Protein AF-A0A7S2SLL9-F1 (afdb_monomer_lite)

Secondary structure (DSSP, 8-state):
-HHHHHHHHHHHHHHHHSSSTT-HHHHHHHHHIIIIIIHHHHT-GGGGHHHHHHHHHHTT-S--GGG-EE-STTS--TTHHHHEEEEEEEE-SSSEEEEEEE---B-HHHHHHHS---BPPPPTTT-EE-SSPBPTTEEEEEEEETT--EEEEEEEEEEEGGGTGGG-----S--SEEEEEPSSSPPEEEE--SS---S-EEE---SS-B-SSGGGSTTSEEETTSSS-EEEPPPGGGGSS-GGGGG-S------

pLDDT: mean 77.35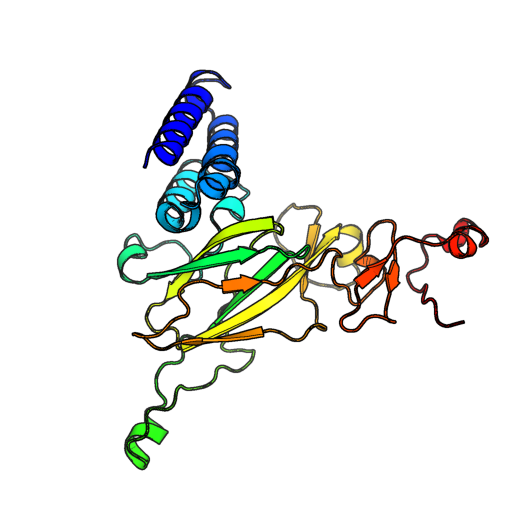, std 14.97, range [35.91, 94.12]

Sequence (255 aa):
PLKEYQCEQDYMLCILYRGPANDPPTACMCAAEFYGACLRDAGCAPERMMDCIDEHMLQDCQDMSVCGSNCIGNGNSYDIRNQARILPVNNFGANYIQFSVCDLGIDLDILSRFETVRMRRCDDATFKVCPFWIPPRTFTGLAIPKNSTYIKMERTVYLQKRLADEWNVSWTRTDDFVAAVLRNPPPEEYYGTEEMWPSTIDIEFAENHFCSSDEQCLGSYCDRSHVPPKCAPKSIKHFMRSAASFMDPSFSDDV

Foldseek 3Di:
DVQLVVLVVQLVCQQVPVDDHPDLVSQLVSLLCSLWPSCQVVVNNLVCLVVSLVSCVVSVPPDSLSSPWELPDPSPDPCLVVFWDKAKEFALEQFKKWKWFALQAWPPVCCVPPVDTDGDDDDPVRIRTIPYIHHHRTTHIYIDGLSTFKMKMWTKFKAFQVVVVVPPDDDPDDDRIDIDTDPFVPIDMFGAHSVDGPNHHYDDNDVFAFDDWQRRQVQFTFAVVDRRTTTDHDDPVNVVDDPVCVPPRDDYPPD

Organism: NCBI:txid1034831

Structure (mmCIF, N/CA/C/O backbone):
data_AF-A0A7S2SLL9-F1
#
_entry.id   AF-A0A7S2SLL9-F1
#
loop_
_atom_site.group_PDB
_atom_site.id
_atom_site.type_symbol
_atom_site.label_atom_id
_atom_site.label_alt_id
_atom_site.label_comp_id
_atom_site.label_asym_id
_atom_site.label_entity_id
_atom_site.label_seq_id
_atom_site.pdbx_PDB_ins_code
_atom_site.Cartn_x
_atom_site.Cartn_y
_atom_site.Cartn_z
_atom_site.occupancy
_atom_site.B_iso_or_equiv
_atom_site.auth_seq_id
_atom_site.auth_comp_id
_atom_site.auth_asym_id
_atom_site.auth_atom_id
_atom_site.pdbx_PDB_model_num
ATOM 1 N N . PRO A 1 1 ? 20.164 12.073 2.956 1.00 59.28 1 PRO A N 1
ATOM 2 C CA . PRO A 1 1 ? 20.519 13.219 2.084 1.00 59.28 1 PRO A CA 1
ATOM 3 C C . PRO A 1 1 ? 21.283 12.842 0.799 1.00 59.28 1 PRO A C 1
ATOM 5 O O . PRO A 1 1 ? 20.822 13.191 -0.275 1.00 59.28 1 PRO A O 1
ATOM 8 N N . LEU A 1 2 ? 22.427 12.136 0.865 1.00 76.94 2 LEU A N 1
ATOM 9 C CA . LEU A 1 2 ? 23.250 11.896 -0.340 1.00 76.94 2 LEU A CA 1
ATOM 10 C C . LEU A 1 2 ? 22.653 10.858 -1.315 1.00 76.94 2 LEU A C 1
ATOM 12 O O . LEU A 1 2 ? 22.810 11.000 -2.519 1.00 76.94 2 LEU A O 1
ATOM 16 N N . LYS A 1 3 ? 21.960 9.834 -0.795 1.00 87.56 3 LYS A N 1
ATOM 17 C CA . LYS A 1 3 ? 21.323 8.773 -1.601 1.00 87.56 3 LYS A CA 1
ATOM 18 C C . LYS A 1 3 ? 20.049 9.238 -2.305 1.00 87.56 3 LYS A C 1
ATOM 20 O O . LYS A 1 3 ? 19.841 8.924 -3.463 1.00 87.56 3 LYS A O 1
ATOM 25 N N . GLU A 1 4 ? 19.226 10.017 -1.613 1.00 88.81 4 GLU A N 1
ATOM 26 C CA . GLU A 1 4 ? 18.017 10.612 -2.192 1.00 88.81 4 GLU A CA 1
ATOM 27 C C . GLU A 1 4 ? 18.360 11.521 -3.377 1.00 88.81 4 GLU A C 1
ATOM 29 O O . GLU A 1 4 ? 17.760 11.406 -4.437 1.00 88.81 4 GLU A O 1
ATOM 34 N N . TYR A 1 5 ? 19.406 12.340 -3.240 1.00 91.38 5 TYR A N 1
ATOM 35 C CA . TYR A 1 5 ? 19.897 13.175 -4.334 1.00 91.38 5 TYR A CA 1
ATOM 36 C C . TYR A 1 5 ? 20.367 12.356 -5.549 1.00 91.38 5 TYR A C 1
ATOM 38 O O . TYR A 1 5 ? 20.155 12.762 -6.687 1.00 91.38 5 TYR A O 1
ATOM 46 N N . GLN A 1 6 ? 20.980 11.187 -5.328 1.00 93.25 6 GLN A N 1
ATOM 47 C CA . GLN A 1 6 ? 21.325 10.269 -6.422 1.00 93.25 6 GLN A CA 1
ATOM 48 C C . GLN A 1 6 ? 20.067 9.732 -7.111 1.00 93.25 6 GLN A C 1
ATOM 50 O O . GLN A 1 6 ? 19.999 9.771 -8.334 1.00 93.25 6 GLN A O 1
ATOM 55 N N . CYS A 1 7 ? 19.045 9.339 -6.343 1.00 94.06 7 CYS A N 1
ATOM 56 C CA . CYS A 1 7 ? 17.755 8.940 -6.903 1.00 94.06 7 CYS A CA 1
ATOM 57 C C . CYS A 1 7 ? 17.132 10.048 -7.766 1.00 94.06 7 CYS A C 1
ATOM 59 O O . CYS A 1 7 ? 16.626 9.767 -8.849 1.00 94.06 7 CYS A O 1
ATOM 61 N N . GLU A 1 8 ? 17.189 11.307 -7.319 1.00 93.38 8 GLU A N 1
ATOM 62 C CA . GLU A 1 8 ? 16.685 12.452 -8.090 1.00 93.38 8 GLU A CA 1
ATOM 63 C C . GLU A 1 8 ? 17.471 12.642 -9.400 1.00 93.38 8 GLU A C 1
ATOM 65 O O . GLU A 1 8 ? 16.878 12.887 -10.451 1.00 93.38 8 GLU A O 1
ATOM 70 N N . GLN A 1 9 ? 18.799 12.487 -9.374 1.00 94.12 9 GLN A N 1
ATOM 71 C CA . GLN A 1 9 ? 19.618 12.543 -10.589 1.00 94.12 9 GLN A CA 1
ATOM 72 C C . GLN A 1 9 ? 19.277 11.413 -11.567 1.00 94.12 9 GLN A C 1
ATOM 74 O O . GLN A 1 9 ? 19.102 11.674 -12.759 1.00 94.12 9 GLN A O 1
ATOM 79 N N . ASP A 1 10 ? 19.144 10.184 -11.071 1.00 93.88 10 ASP A N 1
ATOM 80 C CA . ASP A 1 10 ? 18.806 9.016 -11.886 1.00 93.88 10 ASP A CA 1
ATOM 81 C C . ASP A 1 10 ? 17.409 9.152 -12.506 1.00 93.88 10 ASP A C 1
ATOM 83 O O . ASP A 1 10 ? 17.223 8.851 -13.687 1.00 93.88 10 ASP A O 1
ATOM 87 N N . TYR A 1 11 ? 16.446 9.696 -11.756 1.00 93.81 11 TYR A N 1
ATOM 88 C CA . TYR A 1 11 ? 15.111 10.017 -12.257 1.00 93.81 11 TYR A CA 1
ATOM 89 C C . TYR A 1 11 ? 15.157 11.032 -13.408 1.00 93.81 11 TYR A C 1
ATOM 91 O O . TYR A 1 11 ? 14.575 10.799 -14.471 1.00 93.81 11 TYR A O 1
ATOM 99 N N . MET A 1 12 ? 15.919 12.120 -13.249 1.00 92.62 12 MET A N 1
ATOM 100 C CA . MET A 1 12 ? 16.087 13.124 -14.305 1.00 92.62 12 MET A CA 1
ATOM 101 C C . MET A 1 12 ? 16.754 12.541 -15.554 1.00 92.62 12 MET A C 1
ATOM 103 O O . MET A 1 12 ? 16.328 12.826 -16.674 1.00 92.62 12 MET A O 1
ATOM 107 N N . LEU A 1 13 ? 17.778 11.699 -15.388 1.00 93.44 13 LEU A N 1
ATOM 108 C CA . LEU A 1 13 ? 18.412 10.998 -16.507 1.00 93.44 13 LEU A CA 1
ATOM 109 C C . LEU A 1 13 ? 17.436 10.040 -17.200 1.00 93.44 13 LEU A C 1
ATOM 111 O O . LEU A 1 13 ? 17.441 9.950 -18.428 1.00 93.44 13 LEU A O 1
ATOM 115 N N . CYS A 1 14 ? 16.587 9.354 -16.434 1.00 92.75 14 CYS A N 1
ATOM 116 C CA . CYS A 1 14 ? 15.573 8.455 -16.969 1.00 92.75 14 CYS A CA 1
ATOM 117 C C . CYS A 1 14 ? 14.599 9.206 -17.886 1.00 92.75 14 CYS A C 1
ATOM 119 O O . CYS A 1 14 ? 14.464 8.837 -19.054 1.00 92.75 14 CYS A O 1
ATOM 121 N N . ILE A 1 15 ? 14.015 10.311 -17.409 1.00 90.56 15 ILE A N 1
ATOM 122 C CA . ILE A 1 15 ? 13.084 11.133 -18.199 1.00 90.56 15 ILE A CA 1
ATOM 123 C C . ILE A 1 15 ? 13.752 11.691 -19.463 1.00 90.56 15 ILE A C 1
ATOM 125 O O . ILE A 1 15 ? 13.127 11.746 -20.520 1.00 90.56 15 ILE A O 1
ATOM 129 N N . LEU A 1 16 ? 15.020 12.104 -19.375 1.00 89.62 16 LEU A N 1
ATOM 130 C CA . LEU A 1 16 ? 15.722 12.742 -20.492 1.00 89.62 16 LEU A CA 1
ATOM 131 C C . LEU A 1 16 ? 16.166 11.767 -21.589 1.00 89.62 16 LEU A C 1
ATOM 133 O O . LEU A 1 16 ? 16.231 12.167 -22.751 1.00 89.62 16 LEU A O 1
ATOM 137 N N . TYR A 1 17 ? 16.522 10.527 -21.236 1.00 91.88 17 TYR A N 1
ATOM 138 C CA . TYR A 1 17 ? 17.234 9.627 -22.153 1.00 91.88 17 TYR A CA 1
ATOM 139 C C . TYR A 1 17 ? 16.547 8.288 -22.429 1.00 91.88 17 TYR A C 1
ATOM 141 O O . TYR A 1 17 ? 16.949 7.611 -23.377 1.00 91.88 17 TYR A O 1
ATOM 149 N N . ARG A 1 18 ? 15.551 7.864 -21.638 1.00 88.06 18 ARG A N 1
ATOM 150 C CA . ARG A 1 18 ? 14.923 6.538 -21.815 1.00 88.06 18 ARG A CA 1
ATOM 151 C C . ARG A 1 18 ? 13.683 6.524 -22.703 1.00 88.06 18 ARG A C 1
ATOM 153 O O . ARG A 1 18 ? 13.203 5.439 -23.019 1.00 88.06 18 ARG A O 1
ATOM 160 N N . GLY A 1 19 ? 13.216 7.678 -23.166 1.00 86.12 19 GLY A N 1
ATOM 161 C CA . GLY A 1 19 ? 12.072 7.752 -24.064 1.00 86.12 19 GLY A CA 1
ATOM 162 C C . GLY A 1 19 ? 11.951 9.087 -24.795 1.00 86.12 19 GLY A C 1
ATOM 163 O O . GLY A 1 19 ? 12.813 9.959 -24.657 1.00 86.12 19 GLY A O 1
ATOM 164 N N . PRO A 1 20 ? 10.904 9.245 -25.619 1.00 86.31 20 PRO A N 1
ATOM 165 C CA . PRO A 1 20 ? 10.582 10.515 -26.256 1.00 86.31 20 PRO A CA 1
ATOM 166 C C . PRO A 1 20 ? 10.270 11.605 -25.222 1.00 86.31 20 PRO A C 1
ATOM 168 O O . PRO A 1 20 ? 9.810 11.331 -24.115 1.00 86.31 20 PRO A O 1
ATOM 171 N N . ALA A 1 21 ? 10.470 12.865 -25.606 1.00 79.94 21 ALA A N 1
ATOM 172 C CA . ALA A 1 21 ? 10.090 13.990 -24.759 1.00 79.94 21 ALA A CA 1
ATOM 173 C C . ALA A 1 21 ? 8.573 13.988 -24.496 1.00 79.94 21 ALA A C 1
ATOM 175 O O . ALA A 1 21 ? 7.787 13.883 -25.439 1.00 79.94 21 ALA A O 1
ATOM 176 N N . ASN A 1 22 ? 8.183 14.175 -23.231 1.00 79.38 22 ASN A N 1
ATOM 177 C CA . ASN A 1 22 ? 6.790 14.178 -22.764 1.00 79.38 22 ASN A CA 1
ATOM 178 C C . ASN A 1 22 ? 6.026 12.872 -23.054 1.00 79.38 22 ASN A C 1
ATOM 180 O O . ASN A 1 22 ? 4.839 12.920 -23.366 1.00 79.38 22 ASN A O 1
ATOM 184 N N . ASP A 1 23 ? 6.699 11.723 -22.985 1.00 87.75 23 ASP A N 1
ATOM 185 C CA . ASP A 1 23 ? 6.076 10.405 -23.130 1.00 87.75 23 ASP A CA 1
ATOM 186 C C . ASP A 1 23 ? 5.550 9.882 -21.773 1.00 87.75 23 ASP A C 1
ATOM 188 O O . ASP A 1 23 ? 6.365 9.548 -20.905 1.00 87.75 23 ASP A O 1
ATOM 192 N N . PRO A 1 24 ? 4.219 9.784 -21.562 1.00 87.94 24 PRO A N 1
ATOM 193 C CA . PRO A 1 24 ? 3.651 9.349 -20.282 1.00 87.94 24 PRO A CA 1
ATOM 194 C C . PRO A 1 24 ? 4.080 7.937 -19.845 1.00 87.94 24 PRO A C 1
ATOM 196 O O . PRO A 1 24 ? 4.414 7.768 -18.674 1.00 87.94 24 PRO A O 1
ATOM 199 N N . PRO A 1 25 ? 4.165 6.921 -20.733 1.00 90.56 25 PRO A N 1
ATOM 200 C CA . PRO A 1 25 ? 4.694 5.606 -20.366 1.00 90.56 25 PRO A CA 1
ATOM 201 C C . PRO A 1 25 ? 6.113 5.660 -19.792 1.00 90.56 25 PRO A C 1
ATOM 203 O O . PRO A 1 25 ? 6.388 5.034 -18.767 1.00 90.56 25 PRO A O 1
ATOM 206 N N . THR A 1 26 ? 7.006 6.433 -20.419 1.00 91.62 26 THR A N 1
ATOM 207 C CA . THR A 1 26 ? 8.367 6.641 -19.909 1.00 91.62 26 THR A CA 1
ATOM 208 C C . THR A 1 26 ? 8.340 7.346 -18.555 1.00 91.62 26 THR A C 1
ATOM 210 O O . THR A 1 26 ? 9.017 6.896 -17.632 1.00 91.62 26 THR A O 1
ATOM 213 N N . ALA A 1 27 ? 7.533 8.401 -18.402 1.00 91.19 27 ALA A N 1
ATOM 214 C CA . ALA A 1 27 ? 7.401 9.125 -17.139 1.00 91.19 27 ALA A CA 1
ATOM 215 C C . ALA A 1 27 ? 6.905 8.215 -16.001 1.00 91.19 27 ALA A C 1
ATOM 217 O O . ALA A 1 27 ? 7.538 8.162 -14.949 1.00 91.19 27 ALA A O 1
ATOM 218 N N . CYS A 1 28 ? 5.855 7.421 -16.237 1.00 90.75 28 CYS A N 1
ATOM 219 C CA . CYS A 1 28 ? 5.331 6.459 -15.265 1.00 90.75 28 CYS A CA 1
ATOM 220 C C . CYS A 1 28 ? 6.356 5.383 -14.889 1.00 90.75 28 CYS A C 1
ATOM 222 O O . CYS A 1 28 ? 6.519 5.070 -13.713 1.00 90.75 28 CYS A O 1
ATOM 224 N N . MET A 1 29 ? 7.089 4.832 -15.863 1.00 92.12 29 MET A N 1
ATOM 225 C CA . MET A 1 29 ? 8.147 3.852 -15.592 1.00 92.12 29 MET A CA 1
ATOM 226 C C . MET A 1 29 ? 9.272 4.462 -14.742 1.00 92.12 29 MET A C 1
ATOM 228 O O . MET A 1 29 ? 9.691 3.862 -13.752 1.00 92.12 29 MET A O 1
ATOM 232 N N . CYS A 1 30 ? 9.752 5.654 -15.109 1.00 93.06 30 CYS A N 1
ATOM 233 C CA . CYS A 1 30 ? 10.796 6.354 -14.363 1.00 93.06 30 CYS A CA 1
ATOM 234 C C . CYS A 1 30 ? 10.328 6.711 -12.944 1.00 93.06 30 CYS A C 1
ATOM 236 O O . CYS A 1 30 ? 11.096 6.566 -11.993 1.00 93.06 30 CYS A O 1
ATOM 238 N N . ALA A 1 31 ? 9.071 7.137 -12.788 1.00 91.62 31 ALA A N 1
ATOM 239 C CA . ALA A 1 31 ? 8.483 7.444 -11.491 1.00 91.62 31 ALA A CA 1
ATOM 240 C C . ALA A 1 31 ? 8.367 6.179 -10.628 1.00 91.62 31 ALA A C 1
ATOM 242 O O . ALA A 1 31 ? 8.752 6.201 -9.461 1.00 91.62 31 ALA A O 1
ATOM 243 N N . ALA A 1 32 ? 7.936 5.052 -11.196 1.00 89.50 32 ALA A N 1
ATOM 244 C CA . ALA A 1 32 ? 7.891 3.777 -10.486 1.00 89.50 32 ALA A CA 1
ATOM 245 C C . ALA A 1 32 ? 9.286 3.309 -10.023 1.00 89.50 32 ALA A C 1
ATOM 247 O O . ALA A 1 32 ? 9.428 2.832 -8.898 1.00 89.50 32 ALA A O 1
ATOM 248 N N . GLU A 1 33 ? 10.332 3.481 -10.842 1.00 92.00 33 GLU A N 1
ATOM 249 C CA . GLU A 1 33 ? 11.718 3.155 -10.462 1.00 92.00 33 GLU A CA 1
ATOM 250 C C . GLU A 1 33 ? 12.224 4.079 -9.338 1.00 92.00 33 GLU A C 1
ATOM 252 O O . GLU A 1 33 ? 12.780 3.609 -8.338 1.00 92.00 33 GLU A O 1
ATOM 257 N N . PHE A 1 34 ? 11.964 5.383 -9.455 1.00 94.00 34 PHE A N 1
ATOM 258 C CA . PHE A 1 34 ? 12.341 6.384 -8.459 1.00 94.00 34 PHE A CA 1
ATOM 259 C C . PHE A 1 34 ? 11.642 6.151 -7.112 1.00 94.00 34 PHE A C 1
ATOM 261 O O . PHE A 1 34 ? 12.312 5.925 -6.101 1.00 94.00 34 PHE A O 1
ATOM 268 N N . TYR A 1 35 ? 10.307 6.151 -7.096 1.00 91.25 35 TYR A N 1
ATOM 269 C CA . TYR A 1 35 ? 9.512 6.041 -5.873 1.00 91.25 35 TYR A CA 1
ATOM 270 C C . TYR A 1 35 ? 9.485 4.618 -5.297 1.00 91.25 35 TYR A C 1
ATOM 272 O O . TYR A 1 35 ? 9.501 4.456 -4.078 1.00 91.25 35 TYR A O 1
ATOM 280 N N . GLY A 1 36 ? 9.480 3.588 -6.147 1.00 85.25 36 GLY A N 1
ATOM 281 C CA . GLY A 1 36 ? 9.324 2.195 -5.724 1.00 85.25 36 GLY A CA 1
ATOM 282 C C . GLY A 1 36 ? 10.628 1.485 -5.353 1.00 85.25 36 GLY A C 1
ATOM 283 O O . GLY A 1 36 ? 10.648 0.708 -4.396 1.00 85.25 36 GLY A O 1
ATOM 284 N N . ALA A 1 37 ? 11.720 1.728 -6.087 1.00 88.44 37 ALA A N 1
ATOM 285 C CA . ALA A 1 37 ? 13.001 1.057 -5.847 1.00 88.44 37 ALA A CA 1
ATOM 286 C C . ALA A 1 37 ? 14.015 1.987 -5.176 1.00 88.44 37 ALA A C 1
ATOM 288 O O . ALA A 1 37 ? 14.504 1.680 -4.088 1.00 88.44 37 ALA A O 1
ATOM 289 N N . CYS A 1 38 ? 14.305 3.139 -5.783 1.00 93.19 38 CYS A N 1
ATOM 290 C CA . CYS A 1 38 ? 15.407 3.978 -5.320 1.00 93.19 38 CYS A CA 1
ATOM 291 C C . CYS A 1 38 ? 15.125 4.609 -3.950 1.00 93.19 38 CYS A C 1
ATOM 293 O O . CYS A 1 38 ? 15.918 4.466 -3.017 1.00 93.19 38 CYS A O 1
ATOM 295 N N . LEU A 1 39 ? 13.963 5.250 -3.782 1.00 92.25 39 LEU A N 1
ATOM 296 C CA . LEU A 1 39 ? 13.590 5.859 -2.502 1.00 92.25 39 LEU A CA 1
ATOM 297 C C . LEU A 1 39 ? 13.332 4.831 -1.398 1.00 92.25 39 LEU A C 1
ATOM 299 O O . LEU A 1 39 ? 13.566 5.131 -0.223 1.00 92.25 39 LEU A O 1
ATOM 303 N N . ARG A 1 40 ? 12.902 3.615 -1.756 1.00 88.06 40 ARG A N 1
ATOM 304 C CA . ARG A 1 40 ? 12.825 2.484 -0.825 1.00 88.06 40 ARG A CA 1
ATOM 305 C C . ARG A 1 40 ? 14.211 2.147 -0.285 1.00 88.06 40 ARG A C 1
ATOM 307 O O . ARG A 1 40 ? 14.397 2.127 0.928 1.00 88.06 40 ARG A O 1
ATOM 314 N N . ASP A 1 41 ? 15.184 1.941 -1.168 1.00 89.69 41 ASP A N 1
ATOM 315 C CA . ASP A 1 41 ? 16.553 1.566 -0.793 1.00 89.69 41 ASP A CA 1
ATOM 316 C C . ASP A 1 41 ? 17.294 2.713 -0.073 1.00 89.69 41 ASP A C 1
ATOM 318 O O .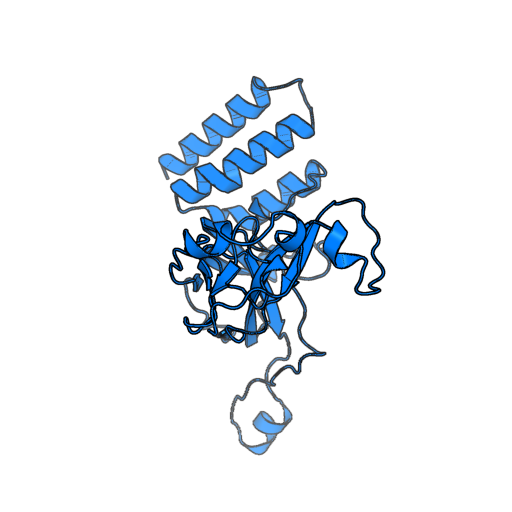 ASP A 1 41 ? 18.217 2.490 0.723 1.00 89.69 41 ASP A O 1
ATOM 322 N N . ALA A 1 42 ? 16.874 3.958 -0.316 1.00 90.38 42 ALA A N 1
ATOM 323 C CA . ALA A 1 42 ? 17.321 5.137 0.416 1.00 90.38 42 ALA A CA 1
ATOM 324 C C . ALA A 1 42 ? 16.645 5.307 1.792 1.00 90.38 42 ALA A C 1
ATOM 326 O O . ALA A 1 42 ? 17.189 6.031 2.627 1.00 90.38 42 ALA A O 1
ATOM 327 N N . GLY A 1 43 ? 15.511 4.641 2.045 1.00 88.88 43 GLY A N 1
ATOM 328 C CA . GLY A 1 43 ? 14.733 4.755 3.283 1.00 88.88 43 GLY A CA 1
ATOM 329 C C . GLY A 1 43 ? 13.886 6.029 3.390 1.00 88.88 43 GLY A C 1
ATOM 330 O O . GLY A 1 43 ? 13.512 6.409 4.494 1.00 88.88 43 GLY A O 1
ATOM 331 N N . CYS A 1 44 ? 13.579 6.684 2.266 1.00 89.75 44 CYS A N 1
ATOM 332 C CA . CYS A 1 44 ? 12.884 7.981 2.215 1.00 89.75 44 CYS A CA 1
ATOM 333 C C . CYS A 1 44 ? 11.506 7.914 1.528 1.00 89.75 44 CYS A C 1
ATOM 335 O O . CYS A 1 44 ? 10.819 8.928 1.431 1.00 89.75 44 CYS A O 1
ATOM 337 N N . ALA A 1 45 ? 11.075 6.738 1.056 1.00 89.88 45 ALA A N 1
ATOM 338 C CA . ALA A 1 45 ? 9.814 6.580 0.320 1.00 89.88 45 ALA A CA 1
ATOM 339 C C . ALA A 1 45 ? 8.564 7.163 1.030 1.00 89.88 45 ALA A C 1
ATOM 341 O O . ALA A 1 45 ? 7.792 7.852 0.363 1.00 89.88 45 ALA A O 1
ATOM 342 N N . PRO A 1 46 ? 8.356 6.995 2.356 1.00 88.50 46 PRO A N 1
ATOM 343 C CA . PRO A 1 46 ? 7.192 7.560 3.042 1.00 88.50 46 PRO A CA 1
ATOM 344 C C . PRO A 1 46 ? 7.148 9.091 2.999 1.00 88.50 46 PRO A C 1
ATOM 346 O O . PRO A 1 46 ? 6.075 9.670 2.861 1.00 88.50 46 PRO A O 1
ATOM 349 N N . GLU A 1 47 ? 8.303 9.757 3.076 1.00 89.00 47 GLU A N 1
ATOM 350 C CA . GLU A 1 47 ? 8.392 11.224 3.065 1.00 89.00 47 GLU A CA 1
ATOM 351 C C . GLU A 1 47 ? 7.985 11.809 1.706 1.00 89.00 47 GLU A C 1
ATOM 353 O O . GLU A 1 47 ? 7.467 12.921 1.632 1.00 89.00 47 GLU A O 1
ATOM 358 N N . ARG A 1 48 ? 8.166 11.028 0.635 1.00 90.12 48 ARG A N 1
ATOM 359 C CA . ARG A 1 48 ? 7.858 11.398 -0.752 1.00 90.12 48 ARG A CA 1
ATOM 360 C C . ARG A 1 48 ? 6.553 10.793 -1.272 1.00 90.12 48 ARG A C 1
ATOM 362 O O . ARG A 1 48 ? 6.254 10.905 -2.456 1.00 90.12 48 ARG A O 1
ATOM 369 N N . MET A 1 49 ? 5.747 10.186 -0.399 1.00 89.19 49 MET A N 1
ATOM 370 C CA . MET A 1 49 ? 4.484 9.537 -0.765 1.00 89.19 49 MET A CA 1
ATOM 371 C C . MET A 1 49 ? 3.540 10.471 -1.539 1.00 89.19 49 MET A C 1
ATOM 373 O O . MET A 1 49 ? 2.988 10.086 -2.566 1.00 89.19 49 MET A O 1
ATOM 377 N N . MET A 1 50 ? 3.333 11.694 -1.044 1.00 86.44 50 MET A N 1
ATOM 378 C CA . MET A 1 50 ? 2.411 12.635 -1.690 1.00 86.44 50 MET A CA 1
ATOM 379 C C . MET A 1 50 ? 2.954 13.119 -3.035 1.00 86.44 50 MET A C 1
ATOM 381 O O . MET A 1 50 ? 2.188 13.210 -3.985 1.00 86.44 50 MET A O 1
ATOM 385 N N . ASP A 1 51 ? 4.268 13.341 -3.134 1.00 89.81 51 ASP A N 1
ATOM 386 C CA . ASP A 1 51 ? 4.924 13.699 -4.397 1.00 89.81 51 ASP A CA 1
ATOM 387 C C . ASP A 1 51 ? 4.770 12.561 -5.430 1.00 89.81 51 ASP A C 1
ATOM 389 O O . ASP A 1 51 ? 4.510 12.818 -6.604 1.00 89.81 51 ASP A O 1
ATOM 393 N N . CYS A 1 52 ? 4.831 11.299 -4.984 1.00 90.25 52 CYS A N 1
ATOM 394 C CA . CYS A 1 52 ? 4.569 10.130 -5.825 1.00 90.25 52 CYS A CA 1
ATOM 395 C C . CYS A 1 52 ? 3.152 10.127 -6.393 1.00 90.25 52 CYS A C 1
ATOM 397 O O . CYS A 1 52 ? 2.979 9.920 -7.595 1.00 90.25 52 CYS A O 1
ATOM 399 N N . ILE A 1 53 ? 2.150 10.362 -5.538 1.00 87.38 53 ILE A N 1
ATOM 400 C CA . ILE A 1 53 ? 0.743 10.409 -5.949 1.00 87.38 53 ILE A CA 1
ATOM 401 C C . ILE A 1 53 ? 0.526 11.547 -6.944 1.00 87.38 53 ILE A C 1
ATOM 403 O O . ILE A 1 53 ? -0.072 11.316 -7.991 1.00 87.38 53 ILE A O 1
ATOM 407 N N . ASP A 1 54 ? 1.027 12.744 -6.629 1.00 86.75 54 ASP A N 1
ATOM 408 C CA . ASP A 1 54 ? 0.882 13.931 -7.472 1.00 86.75 54 ASP A CA 1
ATOM 409 C C . ASP A 1 54 ? 1.485 13.679 -8.868 1.00 86.75 54 ASP A C 1
ATOM 411 O O . ASP A 1 54 ? 0.831 13.942 -9.879 1.00 86.75 54 ASP A O 1
ATOM 415 N N . GLU A 1 55 ? 2.689 13.098 -8.935 1.00 88.69 55 GLU A N 1
ATOM 416 C CA . GLU A 1 55 ? 3.352 12.764 -10.201 1.00 88.69 55 GLU A CA 1
ATOM 417 C C . GLU A 1 55 ? 2.585 11.691 -10.986 1.00 88.69 55 GLU A C 1
ATOM 419 O O . GLU A 1 55 ? 2.286 11.881 -12.162 1.00 88.69 55 GLU A O 1
ATOM 424 N N . HIS A 1 56 ? 2.205 10.577 -10.353 1.00 88.12 56 HIS A N 1
ATOM 425 C CA . HIS A 1 56 ? 1.502 9.505 -11.062 1.00 88.12 56 HIS A CA 1
ATOM 426 C C . HIS A 1 56 ? 0.104 9.937 -11.530 1.00 88.12 56 HIS A C 1
ATOM 428 O O . HIS A 1 56 ? -0.332 9.526 -12.603 1.00 88.12 56 HIS A O 1
ATOM 434 N N . MET A 1 57 ? -0.585 10.802 -10.776 1.00 86.00 57 MET A N 1
ATOM 435 C CA . MET A 1 57 ? -1.849 11.404 -11.209 1.00 86.00 57 MET A CA 1
ATOM 436 C C . MET A 1 57 ? -1.653 12.373 -12.378 1.00 86.00 57 MET A C 1
ATOM 438 O O . MET A 1 57 ? -2.467 12.375 -13.300 1.00 86.00 57 MET A O 1
ATOM 442 N N . LEU A 1 58 ? -0.589 13.185 -12.364 1.00 87.75 58 LEU A N 1
ATOM 443 C CA . LEU A 1 58 ? -0.269 14.111 -13.454 1.00 87.75 58 LEU A CA 1
ATOM 444 C C . LEU A 1 58 ? -0.024 13.368 -14.776 1.00 87.75 58 LEU A C 1
ATOM 446 O O . LEU A 1 58 ? -0.452 13.839 -15.829 1.00 87.75 58 LEU A O 1
ATOM 450 N N . GLN A 1 59 ? 0.644 12.214 -14.710 1.00 86.19 59 GLN A N 1
ATOM 451 C CA . GLN A 1 59 ? 0.986 11.386 -15.871 1.00 86.19 59 GLN A CA 1
ATOM 452 C C . GLN A 1 59 ? -0.093 10.342 -16.235 1.00 86.19 59 GLN A C 1
ATOM 454 O O . GLN A 1 59 ? 0.100 9.589 -17.188 1.00 86.19 59 GLN A O 1
ATOM 459 N N . ASP A 1 60 ? -1.214 10.288 -15.501 1.00 85.75 60 ASP A N 1
ATOM 460 C CA . ASP A 1 60 ? -2.291 9.287 -15.648 1.00 85.75 60 ASP A CA 1
ATOM 461 C C . ASP A 1 60 ? -1.779 7.828 -15.590 1.00 85.75 60 ASP A C 1
ATOM 463 O O . ASP A 1 60 ? -2.157 6.961 -16.384 1.00 85.75 60 ASP A O 1
ATOM 467 N N . CYS A 1 61 ? -0.871 7.547 -14.649 1.00 83.75 61 CYS A N 1
ATOM 468 C CA . CYS A 1 61 ? -0.312 6.211 -14.464 1.00 83.75 61 CYS A CA 1
ATOM 469 C C . CYS A 1 61 ? -1.359 5.235 -13.911 1.00 83.75 61 CYS A C 1
ATOM 471 O O . CYS A 1 61 ? -2.108 5.544 -12.986 1.00 83.75 61 CYS A O 1
ATOM 473 N N . GLN A 1 62 ? -1.375 4.011 -14.446 1.00 82.50 62 GLN A N 1
ATOM 474 C CA . GLN A 1 62 ? -2.342 2.985 -14.037 1.00 82.50 62 GLN A CA 1
ATOM 475 C C . GLN A 1 62 ? -2.022 2.362 -12.670 1.00 82.50 62 GLN A C 1
ATOM 477 O O . GLN A 1 62 ? -2.940 2.074 -11.902 1.00 82.50 62 GLN A O 1
ATOM 482 N N . ASP A 1 63 ? -0.739 2.149 -12.364 1.00 80.19 63 ASP A N 1
ATOM 483 C CA . ASP A 1 63 ? -0.299 1.548 -11.103 1.00 80.19 63 ASP A CA 1
ATOM 484 C C . ASP A 1 63 ? 0.110 2.627 -10.093 1.00 80.19 63 ASP A C 1
ATOM 486 O O . ASP A 1 63 ? 1.116 3.312 -10.264 1.00 80.19 63 ASP A O 1
ATOM 490 N N . MET A 1 64 ? -0.675 2.752 -9.022 1.00 81.25 64 MET A N 1
ATOM 491 C CA . MET A 1 64 ? -0.425 3.678 -7.911 1.00 81.25 64 MET A CA 1
ATOM 492 C C . MET A 1 64 ? 0.154 2.980 -6.674 1.00 81.25 64 MET A C 1
ATOM 494 O O . MET A 1 64 ? 0.455 3.637 -5.678 1.00 81.25 64 MET A O 1
ATOM 498 N N . SER A 1 65 ? 0.302 1.651 -6.702 1.00 81.62 65 SER A N 1
ATOM 499 C CA . SER A 1 65 ? 0.689 0.861 -5.526 1.00 81.62 65 SER A CA 1
ATOM 500 C C . SER A 1 65 ? 2.109 1.167 -5.037 1.00 81.62 65 SER A C 1
ATOM 502 O O . SER A 1 65 ? 2.398 1.042 -3.846 1.00 81.62 65 SER A O 1
ATOM 504 N N . VAL A 1 66 ? 2.978 1.652 -5.931 1.00 84.25 66 VAL A N 1
ATOM 505 C CA . VAL A 1 66 ? 4.345 2.096 -5.615 1.00 84.25 66 VAL A CA 1
ATOM 506 C C . VAL A 1 66 ? 4.362 3.284 -4.651 1.00 84.25 66 VAL A C 1
ATOM 508 O O . VAL A 1 66 ? 5.242 3.375 -3.795 1.00 84.25 66 VAL A O 1
ATOM 511 N N . CYS A 1 67 ? 3.350 4.152 -4.726 1.00 86.75 67 CYS A N 1
ATOM 512 C CA . CYS A 1 67 ? 3.204 5.304 -3.842 1.00 86.75 67 CYS A CA 1
ATOM 513 C C . CYS A 1 67 ? 2.645 4.928 -2.467 1.00 86.75 67 CYS A C 1
ATOM 515 O O . CYS A 1 67 ? 2.607 5.766 -1.572 1.00 86.75 67 CYS A O 1
ATOM 517 N N . GLY A 1 68 ? 2.193 3.687 -2.293 1.00 87.62 68 GLY A N 1
ATOM 518 C CA . GLY A 1 68 ? 1.477 3.253 -1.106 1.00 87.62 68 GLY A CA 1
ATOM 519 C C . GLY A 1 68 ? -0.017 3.521 -1.220 1.00 87.62 68 GLY A C 1
ATOM 520 O O . GLY A 1 68 ? -0.587 3.455 -2.307 1.00 87.62 68 GLY A O 1
ATOM 521 N N . SER A 1 69 ? -0.685 3.777 -0.093 1.00 87.81 69 SER A N 1
ATOM 522 C CA . SER A 1 69 ? -2.153 3.862 -0.080 1.00 87.81 69 SER A CA 1
ATOM 523 C C . SER A 1 69 ? -2.678 5.126 0.581 1.00 87.81 69 SER A C 1
ATOM 525 O O . SER A 1 69 ? -2.348 5.440 1.724 1.00 87.81 69 SER A O 1
ATOM 527 N N . ASN A 1 70 ? -3.525 5.857 -0.145 1.00 86.50 70 ASN A N 1
ATOM 528 C CA . ASN A 1 70 ? -4.128 7.096 0.328 1.00 86.50 70 ASN A CA 1
ATOM 529 C C . ASN A 1 70 ? -5.564 6.870 0.807 1.00 86.50 70 ASN A C 1
ATOM 531 O O . ASN A 1 70 ? -6.500 6.803 0.014 1.00 86.50 70 ASN A O 1
ATOM 535 N N . CYS A 1 71 ? -5.746 6.800 2.121 1.00 84.81 71 CYS A N 1
ATOM 536 C CA . CYS A 1 71 ? -7.040 6.582 2.755 1.00 84.81 71 CYS A CA 1
ATOM 537 C C . CYS A 1 71 ? -7.848 7.881 2.948 1.00 84.81 71 CYS A C 1
ATOM 539 O O . CYS A 1 71 ? -8.928 7.855 3.544 1.00 84.81 71 CYS A O 1
ATOM 541 N N . ILE A 1 72 ? -7.372 9.032 2.461 1.00 78.75 72 ILE A N 1
ATOM 542 C CA . ILE A 1 72 ? -7.988 10.346 2.695 1.00 78.75 72 ILE A CA 1
ATOM 543 C C . ILE A 1 72 ? -8.848 10.756 1.499 1.00 78.75 72 ILE A C 1
ATOM 545 O O . ILE A 1 72 ? -8.379 10.864 0.370 1.00 78.75 72 ILE A O 1
ATOM 549 N N . GLY A 1 73 ? -10.138 11.005 1.760 1.00 64.81 73 GLY A N 1
ATOM 550 C CA . GLY A 1 73 ? -11.115 11.415 0.740 1.00 64.81 73 GLY A CA 1
ATOM 551 C C . GLY A 1 73 ? -11.236 10.462 -0.462 1.00 64.81 73 GLY A C 1
ATOM 552 O O . GLY A 1 73 ? -10.860 9.295 -0.374 1.00 64.81 73 GLY A O 1
ATOM 553 N N . ASN A 1 74 ? -11.780 10.978 -1.568 1.00 53.09 74 ASN A N 1
ATOM 554 C CA . ASN A 1 74 ? -11.819 10.327 -2.888 1.00 53.09 74 ASN A CA 1
ATOM 555 C C . ASN A 1 74 ? -10.670 10.831 -3.794 1.00 53.09 74 ASN A C 1
ATOM 557 O O . ASN A 1 74 ? -10.866 10.996 -4.993 1.00 53.09 74 ASN A O 1
ATOM 561 N N . GLY A 1 75 ? -9.506 11.174 -3.227 1.00 45.81 75 GLY A N 1
ATOM 562 C CA . GLY A 1 75 ? -8.321 11.579 -4.002 1.00 45.81 75 GLY A CA 1
ATOM 563 C C . GLY A 1 75 ? -8.321 12.993 -4.613 1.00 45.81 75 GLY A C 1
ATOM 564 O O . GLY A 1 75 ? -7.336 13.359 -5.234 1.00 45.81 75 GLY A O 1
ATOM 565 N N . ASN A 1 76 ? -9.366 13.814 -4.419 1.00 42.22 76 ASN A N 1
ATOM 566 C CA . ASN A 1 76 ? -9.539 15.086 -5.152 1.00 42.22 76 ASN A CA 1
ATOM 567 C C . ASN A 1 76 ? -9.360 16.387 -4.337 1.00 42.22 76 ASN A C 1
ATOM 569 O O . ASN A 1 76 ? -9.745 17.453 -4.820 1.00 42.22 76 ASN A O 1
ATOM 573 N N . SER A 1 77 ? -8.815 16.365 -3.114 1.00 47.00 77 SER A N 1
ATOM 574 C CA . SER A 1 77 ? -8.580 17.605 -2.351 1.00 47.00 77 SER A CA 1
ATOM 575 C C . SER A 1 77 ? -7.093 17.958 -2.248 1.00 47.00 77 SER A C 1
ATOM 577 O O . SER A 1 77 ? -6.299 17.243 -1.655 1.00 47.00 77 SER A O 1
ATOM 579 N N . TYR A 1 78 ? -6.718 19.135 -2.753 1.00 47.75 78 TYR A N 1
ATOM 580 C CA . TYR A 1 78 ? -5.358 19.692 -2.654 1.00 47.75 78 TYR A CA 1
ATOM 581 C C . TYR A 1 78 ? -4.867 19.931 -1.207 1.00 47.75 78 TYR A C 1
ATOM 583 O O . TYR A 1 78 ? -3.697 20.231 -0.994 1.00 47.75 78 TYR A O 1
ATOM 591 N N . ASP A 1 79 ? -5.736 19.777 -0.203 1.00 58.59 79 ASP A N 1
ATOM 592 C CA . ASP A 1 79 ? -5.419 19.968 1.219 1.00 58.59 79 ASP A CA 1
ATOM 593 C C . ASP A 1 79 ? -5.128 18.646 1.966 1.00 58.59 79 ASP A C 1
ATOM 595 O O . ASP A 1 79 ? -5.058 18.614 3.196 1.00 58.59 79 ASP A O 1
ATOM 599 N N . ILE A 1 80 ? -4.921 17.533 1.241 1.00 62.09 80 ILE A N 1
ATOM 600 C CA . ILE A 1 80 ? -4.580 16.230 1.845 1.00 62.09 80 ILE A CA 1
ATOM 601 C C . ILE A 1 80 ? -3.348 16.352 2.752 1.00 62.09 80 ILE A C 1
ATOM 603 O O . ILE A 1 80 ? -3.356 15.795 3.843 1.00 62.09 80 ILE A O 1
ATOM 607 N N . ARG A 1 81 ? -2.328 17.141 2.381 1.00 66.56 81 ARG A N 1
ATOM 608 C CA . ARG A 1 81 ? -1.095 17.284 3.184 1.00 66.56 81 ARG A CA 1
ATOM 609 C C . ARG A 1 81 ? -1.358 17.800 4.610 1.00 66.56 81 ARG A C 1
ATOM 611 O O . ARG A 1 81 ? -0.676 17.375 5.537 1.00 66.56 81 ARG A O 1
ATOM 618 N N . ASN A 1 82 ? -2.369 18.650 4.816 1.00 70.62 82 ASN A N 1
ATOM 619 C CA . ASN A 1 82 ? -2.726 19.158 6.149 1.00 70.62 82 ASN A CA 1
ATOM 620 C C . ASN A 1 82 ? -3.746 18.281 6.883 1.00 70.62 82 ASN A C 1
ATOM 622 O O . ASN A 1 82 ? -3.887 18.400 8.102 1.00 70.62 82 ASN A O 1
ATOM 626 N N . GLN A 1 83 ? -4.443 17.402 6.170 1.00 76.94 83 GLN A N 1
ATOM 627 C CA . GLN A 1 83 ? -5.483 16.520 6.707 1.00 76.94 83 GLN A CA 1
ATOM 628 C C . GLN A 1 83 ? -4.974 15.087 6.936 1.00 76.94 83 GLN A C 1
ATOM 630 O O . GLN A 1 83 ? -5.642 14.287 7.596 1.00 76.94 83 GLN A O 1
ATOM 635 N N . ALA A 1 84 ? -3.775 14.789 6.430 1.00 82.75 84 ALA A N 1
ATOM 636 C CA . ALA A 1 84 ? -3.114 13.502 6.508 1.00 82.75 84 ALA A CA 1
ATOM 637 C C . ALA A 1 84 ? -2.162 13.371 7.687 1.00 82.75 84 ALA A C 1
ATOM 639 O O . ALA A 1 84 ? -1.455 14.305 8.071 1.00 82.75 84 ALA A O 1
ATOM 640 N N . ARG A 1 85 ? -2.072 12.139 8.173 1.00 85.38 85 ARG A N 1
ATOM 641 C CA . ARG A 1 85 ? -0.898 11.586 8.833 1.00 85.38 85 ARG A CA 1
ATOM 642 C C . ARG A 1 85 ? -0.326 10.508 7.919 1.00 85.38 85 ARG A C 1
ATOM 644 O O . ARG A 1 85 ? -1.068 9.637 7.473 1.00 85.38 85 ARG A O 1
ATOM 651 N N . ILE A 1 86 ? 0.974 10.575 7.648 1.00 88.56 86 ILE A N 1
ATOM 652 C CA . ILE A 1 86 ? 1.679 9.543 6.884 1.00 88.56 86 ILE A CA 1
ATOM 653 C C . ILE A 1 86 ? 2.294 8.564 7.879 1.00 88.56 86 ILE A C 1
ATOM 655 O O . ILE A 1 86 ? 3.086 8.963 8.732 1.00 88.56 86 ILE A O 1
ATOM 659 N N . LEU A 1 87 ? 1.909 7.297 7.776 1.00 90.81 87 LEU A N 1
ATOM 660 C CA . LEU A 1 87 ? 2.514 6.197 8.514 1.00 90.81 87 LEU A CA 1
ATOM 661 C C . LEU A 1 87 ? 3.456 5.439 7.577 1.00 90.81 87 LEU A C 1
ATOM 663 O O . LEU A 1 87 ? 3.001 4.941 6.546 1.00 90.81 87 LEU A O 1
ATOM 667 N N . PRO A 1 88 ? 4.753 5.335 7.900 1.00 91.94 88 PRO A N 1
ATOM 668 C CA . PRO A 1 88 ? 5.652 4.433 7.201 1.00 91.94 88 PRO A CA 1
ATOM 669 C C . PRO A 1 88 ? 5.184 2.987 7.358 1.00 91.94 88 PRO A C 1
ATOM 671 O O . PRO A 1 88 ? 4.942 2.522 8.473 1.00 91.94 88 PRO A O 1
ATOM 674 N N . VAL A 1 89 ? 5.091 2.273 6.243 1.00 92.81 89 VAL A N 1
ATOM 675 C CA . VAL A 1 89 ? 4.739 0.857 6.190 1.00 92.81 89 VAL A CA 1
ATOM 676 C C . VAL A 1 89 ? 5.890 0.090 5.571 1.00 92.81 89 VAL A C 1
ATOM 678 O O . VAL A 1 89 ? 6.319 0.374 4.451 1.00 92.81 89 VAL A O 1
ATOM 681 N N . ASN A 1 90 ? 6.366 -0.907 6.301 1.00 90.88 90 ASN A N 1
ATOM 682 C CA . ASN A 1 90 ? 7.436 -1.783 5.881 1.00 90.88 90 ASN A CA 1
ATOM 683 C C . ASN A 1 90 ? 6.907 -3.205 5.730 1.00 90.88 90 ASN A C 1
ATOM 685 O O . ASN A 1 90 ? 6.755 -3.951 6.700 1.00 90.88 90 ASN A O 1
ATOM 689 N N . ASN A 1 91 ? 6.580 -3.569 4.495 1.00 90.62 91 ASN A N 1
ATOM 690 C CA . ASN A 1 91 ? 6.065 -4.888 4.189 1.00 90.62 91 ASN A CA 1
ATOM 691 C C . ASN A 1 91 ? 7.213 -5.848 3.885 1.00 90.62 91 ASN A C 1
ATOM 693 O O . ASN A 1 91 ? 7.565 -6.046 2.724 1.00 90.62 91 ASN A O 1
ATOM 697 N N . PHE A 1 92 ? 7.789 -6.470 4.914 1.00 87.62 92 PHE A N 1
ATOM 698 C CA . PHE A 1 92 ? 8.775 -7.536 4.716 1.00 87.62 92 PHE A CA 1
ATOM 699 C C . PHE A 1 92 ? 8.139 -8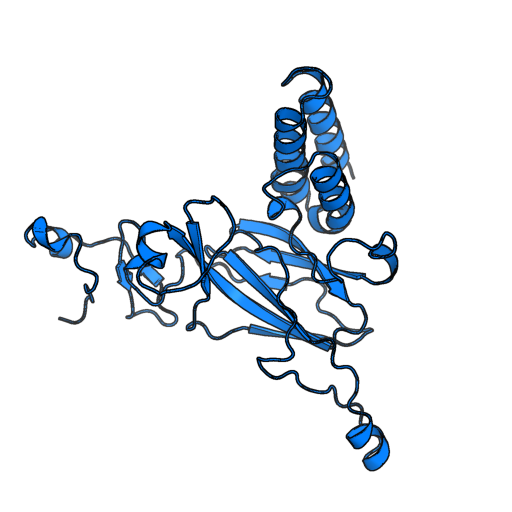.860 4.267 1.00 87.62 92 PHE A C 1
ATOM 701 O O . PHE A 1 92 ? 8.849 -9.775 3.847 1.00 87.62 92 PHE A O 1
ATOM 708 N N . GLY A 1 93 ? 6.815 -8.981 4.362 1.00 86.00 93 GLY A N 1
ATOM 709 C CA . GLY A 1 93 ? 6.077 -10.186 4.019 1.00 86.00 93 GLY A CA 1
ATOM 710 C C . GLY A 1 93 ? 6.003 -10.469 2.517 1.00 86.00 93 GLY A C 1
ATOM 711 O O . GLY A 1 93 ? 6.341 -9.645 1.664 1.00 86.00 93 GLY A O 1
ATOM 712 N N . ALA A 1 94 ? 5.528 -11.673 2.201 1.00 85.31 94 ALA A N 1
ATOM 713 C CA . ALA A 1 94 ? 5.273 -12.125 0.835 1.00 85.31 94 ALA A CA 1
ATOM 714 C C . ALA A 1 94 ? 3.864 -11.763 0.321 1.00 85.31 94 ALA A C 1
ATOM 716 O O . ALA A 1 94 ? 3.607 -11.837 -0.873 1.00 85.31 94 ALA A O 1
ATOM 717 N N . ASN A 1 95 ? 2.944 -11.344 1.191 1.00 87.19 95 ASN A N 1
ATOM 718 C CA . ASN A 1 95 ? 1.583 -10.981 0.797 1.00 87.19 95 ASN A CA 1
ATOM 719 C C . ASN A 1 95 ? 1.444 -9.484 0.506 1.00 87.19 95 ASN A C 1
ATOM 721 O O . ASN A 1 95 ? 2.137 -8.652 1.094 1.00 87.19 95 ASN A O 1
ATOM 725 N N . TYR A 1 96 ? 0.485 -9.151 -0.356 1.00 88.69 96 TYR A N 1
ATOM 726 C CA . TYR A 1 96 ? -0.042 -7.794 -0.433 1.00 88.69 96 TYR A CA 1
ATOM 727 C C . TYR A 1 96 ? -0.808 -7.486 0.854 1.00 88.69 96 TYR A C 1
ATOM 729 O O . TYR A 1 96 ? -1.300 -8.391 1.538 1.00 88.69 96 TYR A O 1
ATOM 737 N N . ILE A 1 97 ? -0.920 -6.206 1.180 1.00 90.25 97 ILE A N 1
ATOM 738 C CA . ILE A 1 97 ? -1.693 -5.747 2.332 1.00 90.25 97 ILE A CA 1
ATOM 739 C C . ILE A 1 97 ? -2.696 -4.682 1.905 1.00 90.25 97 ILE A C 1
ATOM 741 O O . ILE A 1 97 ? -2.408 -3.802 1.090 1.00 90.25 97 ILE A O 1
ATOM 745 N N . GLN A 1 98 ? -3.888 -4.770 2.476 1.00 90.25 98 GLN A N 1
ATOM 746 C CA . GLN A 1 98 ? -4.946 -3.789 2.352 1.00 90.25 98 GLN A CA 1
ATOM 747 C C . GLN A 1 98 ? -5.174 -3.151 3.714 1.00 90.25 98 GLN A C 1
ATOM 749 O O . GLN A 1 98 ? -5.283 -3.842 4.725 1.00 90.25 98 GLN A O 1
ATOM 754 N N . PHE A 1 99 ? -5.261 -1.828 3.727 1.00 91.12 99 PHE A N 1
ATOM 755 C CA . PHE A 1 99 ? -5.630 -1.089 4.920 1.00 91.12 99 PHE A CA 1
ATOM 756 C C . PHE A 1 99 ? -7.073 -0.617 4.821 1.00 91.12 99 PHE A C 1
ATOM 758 O O . PHE A 1 99 ? -7.558 -0.244 3.751 1.00 91.12 99 PHE A O 1
ATOM 765 N N . SER A 1 100 ? -7.732 -0.607 5.969 1.00 89.44 100 SER A N 1
ATOM 766 C CA . SER A 1 100 ? -9.018 0.037 6.177 1.00 89.44 100 SER A CA 1
ATOM 767 C C . SER A 1 100 ? -8.924 0.940 7.397 1.00 89.44 100 SER A C 1
ATOM 769 O O . SER A 1 100 ? -8.268 0.595 8.379 1.00 89.44 100 SER A O 1
ATOM 771 N N . VAL A 1 101 ? -9.571 2.099 7.350 1.00 88.44 101 VAL A N 1
ATOM 772 C CA . VAL A 1 101 ? -9.468 3.119 8.395 1.00 88.44 101 VAL A CA 1
ATOM 773 C C . VAL A 1 101 ? -10.827 3.378 9.024 1.00 88.44 101 VAL A C 1
ATOM 775 O O . VAL A 1 101 ? -11.840 3.461 8.332 1.00 88.44 101 VAL A O 1
ATOM 778 N N . CYS A 1 102 ? -10.822 3.514 10.344 1.00 85.06 102 CYS A N 1
ATOM 779 C CA . CYS A 1 102 ? -11.944 3.978 11.134 1.00 85.06 102 CYS A CA 1
ATOM 780 C C . CYS A 1 102 ? -11.725 5.439 11.534 1.00 85.06 102 CYS A C 1
ATOM 782 O O . CYS A 1 102 ? -10.772 5.769 12.248 1.00 85.06 102 CYS A O 1
ATOM 784 N N . ASP A 1 103 ? -12.627 6.307 11.092 1.00 74.19 103 ASP A N 1
ATOM 785 C CA . ASP A 1 103 ? -12.655 7.737 11.410 1.00 74.19 103 ASP A CA 1
ATOM 786 C C . ASP A 1 103 ? -13.726 8.091 12.457 1.00 74.19 103 ASP A C 1
ATOM 788 O O . ASP A 1 103 ? -13.929 9.267 12.778 1.00 74.19 103 ASP A O 1
ATOM 792 N N . LEU A 1 104 ? -14.387 7.077 13.035 1.00 69.25 104 LEU A N 1
ATOM 793 C CA . LEU A 1 104 ? -15.256 7.256 14.191 1.00 69.25 104 LEU A CA 1
ATOM 794 C C . LEU A 1 104 ? -14.384 7.694 15.375 1.00 69.25 104 LEU A C 1
ATOM 796 O O . LEU A 1 104 ? -13.620 6.910 15.935 1.00 69.25 104 LEU A O 1
ATOM 800 N N . GLY A 1 105 ? -14.476 8.984 15.699 1.00 67.25 105 GLY A N 1
ATOM 801 C CA . GLY A 1 105 ? -13.714 9.646 16.755 1.00 67.25 105 GLY A CA 1
ATOM 802 C C . GLY A 1 105 ? -14.074 9.188 18.177 1.00 67.25 105 GLY A C 1
ATOM 803 O O . GLY A 1 105 ? -14.379 8.025 18.451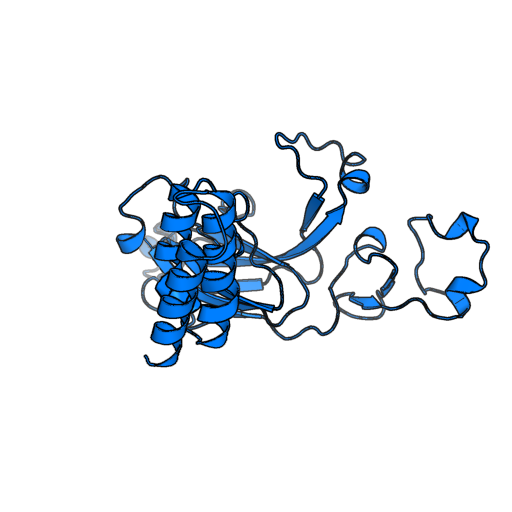 1.00 67.25 105 GLY A O 1
ATOM 804 N N . ILE A 1 106 ? -14.042 10.128 19.120 1.00 66.19 106 ILE A N 1
ATOM 805 C CA . ILE A 1 106 ? -14.348 9.856 20.531 1.00 66.19 106 ILE A CA 1
ATOM 806 C C . ILE A 1 106 ? -15.839 9.538 20.702 1.00 66.19 106 ILE A C 1
ATOM 808 O O . ILE A 1 106 ? -16.708 10.204 20.138 1.00 66.19 106 ILE A O 1
ATOM 812 N N . ASP A 1 107 ? -16.144 8.541 21.530 1.00 72.00 107 ASP A N 1
ATOM 813 C CA . ASP A 1 107 ? -17.501 8.248 21.970 1.00 72.00 107 ASP A CA 1
ATOM 814 C C . ASP A 1 107 ? -17.979 9.317 22.970 1.00 72.00 107 ASP A C 1
ATOM 816 O O . ASP A 1 107 ? -17.694 9.264 24.171 1.00 72.00 107 ASP A O 1
ATOM 820 N N . LEU A 1 108 ? -18.698 10.315 22.449 1.00 74.44 108 LEU A N 1
ATOM 821 C CA . LEU A 1 108 ? -19.218 11.443 23.227 1.00 74.44 108 LEU A CA 1
ATOM 822 C C . LEU A 1 108 ? -20.220 11.013 24.312 1.00 74.44 108 LEU A C 1
ATOM 824 O O . LEU A 1 108 ? -20.318 11.672 25.350 1.00 74.44 108 LEU A O 1
ATOM 828 N N . ASP A 1 109 ? -20.934 9.900 24.124 1.00 76.44 109 ASP A N 1
ATOM 829 C CA . ASP A 1 109 ? -21.892 9.398 25.113 1.00 76.44 109 ASP A CA 1
ATOM 830 C C . ASP A 1 109 ? -21.170 8.811 26.330 1.00 76.44 109 ASP A C 1
ATOM 832 O O . ASP A 1 109 ? -21.600 8.997 27.469 1.00 76.44 109 ASP A O 1
ATOM 836 N N . ILE A 1 110 ? -20.045 8.129 26.111 1.00 74.31 110 ILE A N 1
ATOM 837 C CA . ILE A 1 110 ? -19.212 7.597 27.197 1.00 74.31 110 ILE A CA 1
ATOM 838 C C . ILE A 1 110 ? -18.445 8.725 27.881 1.00 74.31 110 ILE A C 1
ATOM 840 O O . ILE A 1 110 ? -18.405 8.773 29.112 1.00 74.31 110 ILE A O 1
ATOM 844 N N . LEU A 1 111 ? -17.895 9.658 27.100 1.00 74.38 111 LEU A N 1
ATOM 845 C CA . LEU A 1 111 ? -17.181 10.811 27.637 1.00 74.38 111 LEU A CA 1
ATOM 846 C C . LEU A 1 111 ? -18.086 11.657 28.542 1.00 74.38 111 LEU A C 1
ATOM 848 O O . LEU A 1 111 ? -17.690 12.001 29.648 1.00 74.38 111 LEU A O 1
ATOM 852 N N . SER A 1 112 ? -19.317 11.945 28.111 1.00 75.06 112 SER A N 1
ATOM 853 C CA . SER A 1 112 ? -20.261 12.757 28.894 1.00 75.06 112 SER A CA 1
ATOM 854 C C . SER A 1 112 ? -20.761 12.070 30.168 1.00 75.06 112 SER A C 1
ATOM 856 O O . SER A 1 112 ? -21.102 12.749 31.133 1.00 75.06 112 SER A O 1
ATOM 858 N N . ARG A 1 113 ? -20.813 10.732 30.191 1.00 80.50 113 ARG A N 1
ATOM 859 C CA . ARG A 1 113 ? -21.331 9.959 31.334 1.00 80.50 113 ARG A CA 1
ATOM 860 C C . ARG A 1 113 ? -20.272 9.578 32.357 1.00 80.50 113 ARG A C 1
ATOM 862 O O . ARG A 1 113 ? -20.595 9.463 33.535 1.00 80.50 113 ARG A O 1
ATOM 869 N N . PHE A 1 114 ? -19.049 9.319 31.906 1.00 82.06 114 PHE A N 1
ATOM 870 C CA . PHE A 1 114 ? -17.997 8.724 32.732 1.00 82.06 114 PHE A CA 1
ATOM 871 C C . PHE A 1 114 ? -16.694 9.529 32.724 1.00 82.06 114 PHE A C 1
ATOM 873 O O . PHE A 1 114 ? -15.704 9.050 33.269 1.00 82.06 114 PHE A O 1
ATOM 880 N N . GLU A 1 115 ? -16.657 10.688 32.051 1.00 75.44 115 GLU A N 1
ATOM 881 C CA . GLU A 1 115 ? -15.450 11.514 31.853 1.00 75.44 115 GLU A CA 1
ATOM 882 C C . GLU A 1 115 ? -14.254 10.710 31.312 1.00 75.44 115 GLU A C 1
ATOM 884 O O . GLU A 1 115 ? -13.090 11.058 31.492 1.00 75.44 115 GLU A O 1
ATOM 889 N N . THR A 1 116 ? -14.544 9.600 30.629 1.00 70.12 116 THR A N 1
ATOM 890 C CA . THR A 1 116 ? -13.543 8.662 30.130 1.00 70.12 116 THR A CA 1
ATOM 891 C C . THR A 1 116 ? -13.451 8.800 28.619 1.00 70.12 116 THR A C 1
ATOM 893 O O . THR A 1 116 ? -14.440 8.599 27.911 1.00 70.12 116 THR A O 1
ATOM 896 N N . VAL A 1 117 ? -12.258 9.109 28.107 1.00 63.19 117 VAL A N 1
ATOM 897 C CA . VAL A 1 117 ? -12.004 9.129 26.662 1.00 63.19 117 VAL A CA 1
ATOM 898 C C . VAL A 1 117 ? -11.963 7.690 26.163 1.00 63.19 117 VAL A C 1
ATOM 900 O O . VAL A 1 117 ? -11.016 6.948 26.421 1.00 63.19 117 VAL A O 1
ATOM 903 N N . ARG A 1 118 ? -13.011 7.288 25.446 1.00 68.31 118 ARG A N 1
ATOM 904 C CA . ARG A 1 118 ? -13.074 6.004 24.753 1.00 68.31 118 ARG A CA 1
ATOM 905 C C . ARG A 1 118 ? -13.353 6.252 23.282 1.00 68.31 118 ARG A C 1
ATOM 907 O O . ARG A 1 118 ? -14.297 6.957 22.947 1.00 68.31 118 ARG A O 1
ATOM 914 N N . MET A 1 119 ? -12.539 5.671 22.412 1.00 69.31 119 MET A N 1
ATOM 915 C CA . MET A 1 119 ? -12.767 5.736 20.969 1.00 69.31 119 MET A CA 1
ATOM 916 C C . MET A 1 119 ? -13.952 4.850 20.584 1.00 69.31 119 MET A C 1
ATOM 918 O O . MET A 1 119 ? -14.089 3.734 21.104 1.00 69.31 119 MET A O 1
ATOM 922 N N . ARG A 1 120 ? -14.806 5.338 19.679 1.00 72.25 120 ARG A N 1
ATOM 923 C CA . ARG A 1 120 ? -15.888 4.528 19.116 1.00 72.25 120 ARG A CA 1
ATOM 924 C C . ARG A 1 120 ? -15.272 3.469 18.198 1.00 72.25 120 ARG A C 1
ATOM 926 O O . ARG A 1 120 ? -14.385 3.764 17.406 1.00 72.25 120 ARG A O 1
ATOM 933 N N . ARG A 1 121 ? -15.729 2.221 18.317 1.00 73.38 121 ARG A N 1
ATOM 934 C CA . ARG A 1 121 ? -15.298 1.145 17.416 1.00 73.38 121 ARG A CA 1
ATOM 935 C C . ARG A 1 121 ? -16.121 1.188 16.136 1.00 73.38 121 ARG A C 1
ATOM 937 O O . ARG A 1 121 ? -17.346 1.258 16.218 1.00 73.38 121 ARG A O 1
ATOM 944 N N . CYS A 1 122 ? -15.446 1.118 14.993 1.00 76.25 122 CYS A N 1
ATOM 945 C CA . CYS A 1 122 ? -16.102 0.805 13.732 1.00 76.25 122 CYS A CA 1
ATOM 946 C C . CYS A 1 122 ? -16.546 -0.660 13.718 1.00 76.25 122 CYS A C 1
ATOM 948 O O . CYS A 1 122 ? -15.870 -1.538 14.257 1.00 76.25 122 CYS A O 1
ATOM 950 N N . ASP A 1 123 ? -17.698 -0.895 13.109 1.00 78.25 123 ASP A N 1
ATOM 951 C CA . ASP A 1 123 ? -18.117 -2.196 12.602 1.00 78.25 123 ASP A CA 1
ATOM 952 C C . ASP A 1 123 ? -17.633 -2.383 11.152 1.00 78.25 123 ASP A C 1
ATOM 954 O O . ASP A 1 123 ? -17.136 -1.449 10.521 1.00 78.25 123 ASP A O 1
ATOM 958 N N . ASP A 1 124 ? -17.793 -3.588 10.600 1.00 69.75 124 ASP A N 1
ATOM 959 C CA . ASP A 1 124 ? -17.358 -3.905 9.231 1.00 69.75 124 ASP A CA 1
ATOM 960 C C . ASP A 1 124 ? -17.989 -2.998 8.153 1.00 69.75 124 ASP A C 1
ATOM 962 O O . ASP A 1 124 ? -17.430 -2.861 7.068 1.00 69.75 124 ASP A O 1
ATOM 966 N N . ALA A 1 125 ? -19.126 -2.353 8.441 1.00 71.88 125 ALA A N 1
ATOM 967 C CA . ALA A 1 125 ? -19.814 -1.449 7.520 1.00 71.88 125 ALA A CA 1
ATOM 968 C C . ALA A 1 125 ? -19.300 0.002 7.579 1.00 71.88 125 ALA A C 1
ATOM 970 O O . ALA A 1 125 ? -19.536 0.772 6.649 1.00 71.88 125 ALA A O 1
ATOM 971 N N . THR A 1 126 ? -18.621 0.387 8.661 1.00 76.75 126 THR A N 1
ATOM 972 C CA . THR A 1 126 ? -18.136 1.758 8.895 1.00 76.75 126 THR A CA 1
ATOM 973 C C . THR A 1 126 ? -16.653 1.938 8.593 1.00 76.75 126 THR A C 1
ATOM 975 O O . THR A 1 126 ? -16.176 3.070 8.557 1.00 76.75 126 THR A O 1
ATOM 978 N N . PHE A 1 127 ? -15.921 0.858 8.308 1.00 82.44 127 PHE A N 1
ATOM 979 C CA . PHE A 1 127 ? -14.557 0.968 7.799 1.00 82.44 127 PHE A CA 1
ATOM 980 C C . PHE A 1 127 ? -14.517 1.574 6.402 1.00 82.44 127 PHE A C 1
ATOM 982 O O . PHE A 1 127 ? -15.168 1.103 5.468 1.00 82.44 127 PHE A O 1
ATOM 989 N N . LYS A 1 128 ? -13.642 2.562 6.231 1.00 85.06 128 LYS A N 1
ATOM 990 C CA . LYS A 1 128 ? -13.262 3.055 4.916 1.00 85.06 128 LYS A CA 1
ATOM 991 C C . LYS A 1 128 ? -12.070 2.258 4.390 1.00 85.06 128 LYS A C 1
ATOM 993 O O . LYS A 1 128 ? -10.956 2.405 4.888 1.00 85.06 128 LYS A O 1
ATOM 998 N N . VAL A 1 129 ? -12.299 1.452 3.358 1.00 85.38 129 VAL A N 1
ATOM 999 C CA . VAL A 1 129 ? -11.241 0.709 2.659 1.00 85.38 129 VAL A CA 1
ATOM 1000 C C . VAL A 1 129 ? -10.363 1.678 1.864 1.00 85.38 129 VAL A C 1
ATOM 1002 O O . VAL A 1 129 ? -10.873 2.511 1.110 1.00 85.38 129 VAL A O 1
ATOM 1005 N N . CYS A 1 130 ? -9.044 1.583 2.024 1.00 86.50 130 CYS A N 1
ATOM 1006 C CA . CYS A 1 130 ? -8.106 2.394 1.255 1.00 86.50 130 CYS A CA 1
ATOM 1007 C C . CYS A 1 130 ? -8.007 1.873 -0.192 1.00 86.50 130 CYS A C 1
ATOM 1009 O O . CYS A 1 130 ? -8.071 0.661 -0.416 1.00 86.50 130 CYS A O 1
ATOM 1011 N N . PRO A 1 131 ? -7.857 2.763 -1.187 1.00 81.06 131 PRO A N 1
ATOM 1012 C CA . PRO A 1 131 ? -8.042 2.424 -2.598 1.00 81.06 131 PRO A CA 1
ATOM 1013 C C . PRO A 1 131 ? -6.939 1.533 -3.177 1.00 81.06 131 PRO A C 1
ATOM 1015 O O . PRO A 1 131 ? -7.196 0.800 -4.128 1.00 81.06 131 PRO A O 1
ATOM 1018 N N . PHE A 1 132 ? -5.728 1.584 -2.619 1.00 83.69 132 PHE A N 1
ATOM 1019 C CA . PHE A 1 132 ? -4.575 0.860 -3.150 1.00 83.69 132 PHE A CA 1
ATOM 1020 C C . PHE A 1 132 ? -4.059 -0.165 -2.150 1.00 83.69 132 PHE A C 1
ATOM 1022 O O . PHE A 1 132 ? -4.033 0.079 -0.939 1.00 83.69 132 PHE A O 1
ATOM 1029 N N . TRP A 1 133 ? -3.624 -1.310 -2.661 1.00 85.25 133 TRP A N 1
ATOM 1030 C CA . TRP A 1 133 ? -2.881 -2.284 -1.871 1.00 85.25 133 TRP A CA 1
ATOM 1031 C C . TRP A 1 133 ? -1.411 -1.894 -1.816 1.00 85.25 133 TRP A C 1
ATOM 1033 O O . TRP A 1 133 ? -0.885 -1.295 -2.752 1.00 85.25 133 TRP A O 1
ATOM 1043 N N . ILE A 1 134 ? -0.747 -2.277 -0.732 1.00 88.75 134 ILE A N 1
ATOM 1044 C CA . ILE A 1 134 ? 0.702 -2.141 -0.612 1.00 88.75 134 ILE A CA 1
ATOM 1045 C C . ILE A 1 134 ? 1.333 -3.492 -0.995 1.00 88.75 134 ILE A C 1
ATOM 1047 O O . ILE A 1 134 ? 0.964 -4.518 -0.407 1.00 88.75 134 ILE A O 1
ATOM 1051 N N . PRO A 1 135 ? 2.234 -3.532 -1.993 1.00 87.44 135 PRO A N 1
ATOM 1052 C CA . PRO A 1 135 ? 2.846 -4.777 -2.452 1.00 87.44 135 PRO A CA 1
ATOM 1053 C C . PRO A 1 135 ? 3.754 -5.444 -1.406 1.00 87.44 135 PRO A C 1
ATOM 1055 O O . PRO A 1 135 ? 4.142 -4.820 -0.417 1.00 87.44 135 PRO A O 1
ATOM 1058 N N . PRO A 1 136 ? 4.106 -6.728 -1.587 1.00 87.56 136 PRO A N 1
ATOM 1059 C CA . PRO A 1 136 ? 5.126 -7.381 -0.774 1.00 87.56 136 PRO A CA 1
ATOM 1060 C C . PRO A 1 136 ? 6.512 -6.779 -1.010 1.00 87.56 136 PRO A C 1
ATOM 1062 O O . PRO A 1 136 ? 6.829 -6.319 -2.107 1.00 87.56 136 PRO A O 1
ATOM 1065 N N . ARG A 1 137 ? 7.379 -6.855 0.005 1.00 85.62 137 ARG A N 1
ATOM 1066 C 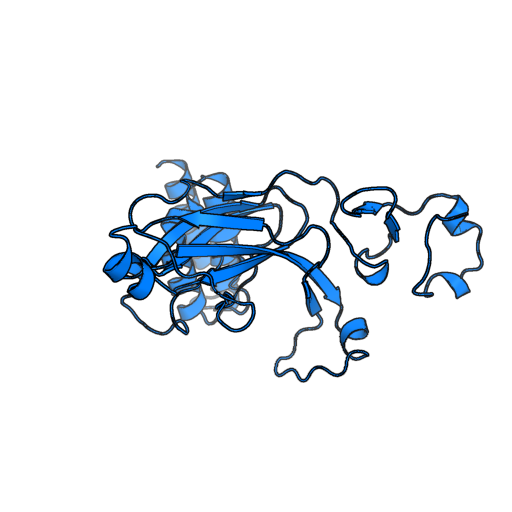CA . ARG A 1 137 ? 8.775 -6.375 -0.043 1.00 85.62 137 ARG A CA 1
ATOM 1067 C C . ARG A 1 137 ? 8.895 -4.891 -0.406 1.00 85.62 137 ARG A C 1
ATOM 1069 O O . ARG A 1 137 ? 9.806 -4.488 -1.136 1.00 85.62 137 ARG A O 1
ATOM 1076 N N . THR A 1 138 ? 7.987 -4.065 0.102 1.00 87.81 138 THR A N 1
ATOM 1077 C CA . THR A 1 138 ? 7.989 -2.614 -0.131 1.00 87.81 138 THR A CA 1
ATOM 1078 C C . THR A 1 138 ? 8.131 -1.835 1.163 1.00 87.81 138 THR A C 1
ATOM 1080 O O . THR A 1 138 ? 7.564 -2.214 2.186 1.00 87.81 138 THR A O 1
ATOM 1083 N N . PHE A 1 139 ? 8.805 -0.692 1.078 1.00 90.56 139 PHE A N 1
ATOM 1084 C CA . PHE A 1 139 ? 8.752 0.359 2.086 1.00 90.56 139 PHE A CA 1
ATOM 1085 C C . PHE A 1 139 ? 8.024 1.547 1.466 1.00 90.56 139 PHE A C 1
ATOM 1087 O O . PHE A 1 139 ? 8.487 2.079 0.459 1.00 90.56 139 PHE A O 1
ATOM 1094 N N . THR A 1 140 ? 6.872 1.922 2.011 1.00 91.19 140 THR A N 1
ATOM 1095 C CA . THR A 1 140 ? 6.029 2.979 1.439 1.00 91.19 140 THR A CA 1
ATOM 1096 C C . THR A 1 140 ? 5.240 3.715 2.521 1.00 91.19 140 THR A C 1
ATOM 1098 O O . THR A 1 140 ? 5.370 3.410 3.706 1.00 91.19 140 THR A O 1
ATOM 1101 N N . GLY A 1 141 ? 4.456 4.719 2.137 1.00 90.81 141 GLY A N 1
ATOM 1102 C CA . GLY A 1 141 ? 3.590 5.465 3.043 1.00 90.81 141 GLY A CA 1
ATOM 1103 C C . GLY A 1 141 ? 2.137 4.982 3.022 1.00 90.81 141 GLY A C 1
ATOM 1104 O O . GLY A 1 141 ? 1.598 4.558 2.000 1.00 90.81 141 GLY A O 1
ATOM 1105 N N . LEU A 1 142 ? 1.473 5.101 4.167 1.00 91.69 142 LEU A N 1
ATOM 1106 C CA . LEU A 1 142 ? 0.022 5.027 4.301 1.00 91.69 142 LEU A CA 1
ATOM 1107 C C . LEU A 1 142 ? -0.481 6.388 4.782 1.00 91.69 142 LEU A C 1
ATOM 1109 O O . LEU A 1 142 ? -0.161 6.809 5.893 1.00 91.69 142 LEU A O 1
ATOM 1113 N N . ALA A 1 143 ? -1.271 7.075 3.962 1.00 89.69 143 ALA A N 1
ATOM 1114 C CA . ALA A 1 143 ? -1.857 8.357 4.333 1.00 89.69 143 ALA A CA 1
ATOM 1115 C C . ALA A 1 143 ? -3.234 8.119 4.953 1.00 89.69 143 ALA A C 1
ATOM 1117 O O . ALA A 1 143 ? -4.154 7.664 4.274 1.00 89.69 143 ALA A O 1
ATOM 1118 N N . ILE A 1 144 ? -3.383 8.440 6.237 1.00 88.25 144 ILE A N 1
ATOM 1119 C CA . ILE A 1 144 ? -4.638 8.291 6.982 1.00 88.25 144 ILE A CA 1
ATOM 1120 C C . ILE A 1 144 ? -5.172 9.650 7.449 1.00 88.25 144 ILE A C 1
ATOM 1122 O O . ILE A 1 144 ? -4.379 10.558 7.715 1.00 88.25 144 ILE A O 1
ATOM 1126 N N . PRO A 1 145 ? -6.499 9.817 7.585 1.00 84.69 145 PRO A N 1
ATOM 1127 C CA . PRO A 1 145 ? -7.073 11.007 8.206 1.00 84.69 145 PRO A CA 1
ATOM 1128 C C . PRO A 1 145 ? -6.506 11.250 9.613 1.00 84.69 145 PRO A C 1
ATOM 1130 O O . PRO A 1 145 ? -6.352 10.308 10.390 1.00 84.69 145 PRO A O 1
ATOM 1133 N N . LYS A 1 146 ? -6.225 12.502 9.986 1.00 81.25 146 LYS A N 1
ATOM 1134 C CA . LYS A 1 146 ? -5.689 12.835 11.325 1.00 81.25 146 LYS A CA 1
ATOM 1135 C C . LYS A 1 146 ? -6.589 12.412 12.490 1.00 81.25 146 LYS A C 1
ATOM 1137 O O . LYS A 1 146 ? -6.084 12.075 13.554 1.00 81.25 146 LYS A O 1
ATOM 1142 N N . ASN A 1 147 ? -7.902 12.411 12.273 1.00 77.06 147 ASN A N 1
ATOM 1143 C CA . ASN A 1 147 ? -8.914 11.995 13.244 1.00 77.06 147 ASN A CA 1
ATOM 1144 C C . ASN A 1 147 ? -9.123 10.473 13.299 1.00 77.06 147 ASN A C 1
ATOM 1146 O O . ASN A 1 147 ? -10.007 10.017 14.023 1.00 77.06 147 ASN A O 1
ATOM 1150 N N . SER A 1 148 ? -8.353 9.697 12.531 1.00 81.25 148 SER A N 1
ATOM 1151 C CA . SER A 1 148 ? -8.433 8.240 12.579 1.00 81.25 148 SER A CA 1
ATOM 1152 C C . SER A 1 148 ? -8.088 7.751 13.974 1.00 81.25 148 SER A C 1
ATOM 1154 O O . SER A 1 148 ? -7.136 8.220 14.600 1.00 81.25 148 SER A O 1
ATOM 1156 N N . THR A 1 149 ? -8.854 6.781 14.444 1.00 77.81 149 THR A N 1
ATOM 1157 C CA . THR A 1 149 ? -8.686 6.193 15.779 1.00 77.81 149 THR A CA 1
ATOM 1158 C C . THR A 1 149 ? -8.141 4.776 15.696 1.00 77.81 149 THR A C 1
ATOM 1160 O O . THR A 1 149 ? -7.548 4.244 16.637 1.00 77.81 149 THR A O 1
ATOM 1163 N N . TYR A 1 150 ? -8.353 4.151 14.543 1.00 84.56 150 TYR A N 1
ATOM 1164 C CA . TYR A 1 150 ? -8.142 2.738 14.376 1.00 84.56 150 TYR A CA 1
ATOM 1165 C C . TYR A 1 150 ? -7.912 2.405 12.897 1.00 84.56 150 TYR A C 1
ATOM 1167 O O . TYR A 1 150 ? -8.636 2.895 12.028 1.00 84.56 150 TYR A O 1
ATOM 1175 N N . ILE A 1 151 ? -6.898 1.586 12.608 1.00 89.31 151 ILE A N 1
ATOM 1176 C CA . ILE A 1 151 ? -6.674 1.009 11.279 1.00 89.31 151 ILE A CA 1
ATOM 1177 C C . ILE A 1 151 ? -6.650 -0.513 11.361 1.00 89.31 151 ILE A C 1
ATOM 1179 O O . ILE A 1 151 ? -6.073 -1.102 12.277 1.00 89.31 151 ILE A O 1
ATOM 1183 N N . LYS A 1 152 ? -7.252 -1.133 10.353 1.00 90.62 152 LYS A N 1
ATOM 1184 C CA . LYS A 1 152 ? -7.296 -2.575 10.153 1.00 90.62 152 LYS A CA 1
ATOM 1185 C C . LYS A 1 152 ? -6.398 -2.928 8.973 1.00 90.62 152 LYS A C 1
ATOM 1187 O O . LYS A 1 152 ? -6.547 -2.343 7.900 1.00 90.62 152 LYS A O 1
ATOM 1192 N N . MET A 1 153 ? -5.477 -3.862 9.171 1.00 92.19 153 MET A N 1
ATOM 1193 C CA . MET A 1 153 ? -4.595 -4.399 8.140 1.00 92.19 153 MET A CA 1
ATOM 1194 C C . MET A 1 153 ? -5.024 -5.819 7.791 1.00 92.19 153 MET A C 1
ATOM 1196 O O . MET A 1 153 ? -5.127 -6.693 8.651 1.00 92.19 153 MET A O 1
ATOM 1200 N N . GLU A 1 154 ? -5.273 -6.044 6.511 1.00 91.25 154 GLU A N 1
ATOM 1201 C CA . GLU A 1 154 ? -5.697 -7.322 5.962 1.00 91.25 154 GLU A CA 1
ATOM 1202 C C . GLU A 1 154 ? -4.679 -7.801 4.937 1.00 91.25 154 GLU A C 1
ATOM 1204 O O . GLU A 1 154 ? -4.181 -7.027 4.120 1.00 91.25 154 GLU A O 1
ATOM 1209 N N . ARG A 1 155 ? -4.368 -9.096 4.959 1.00 88.88 155 ARG A N 1
ATOM 1210 C CA . ARG A 1 155 ? -3.465 -9.696 3.974 1.00 88.88 155 ARG A CA 1
ATOM 1211 C C . ARG A 1 155 ? -4.254 -10.132 2.757 1.00 88.88 155 ARG A C 1
ATOM 1213 O O . ARG A 1 155 ? -5.331 -10.712 2.888 1.00 88.88 155 ARG A O 1
ATOM 1220 N N . THR A 1 156 ? -3.702 -9.882 1.580 1.00 86.00 156 THR A N 1
ATOM 1221 C CA . THR A 1 156 ? -4.344 -10.193 0.307 1.00 86.00 156 THR A CA 1
ATOM 1222 C C . THR A 1 156 ? -3.408 -10.980 -0.607 1.00 86.00 156 THR A C 1
ATOM 1224 O O . THR A 1 156 ? -2.178 -10.970 -0.468 1.00 86.00 156 THR A O 1
ATOM 1227 N N . VAL A 1 157 ? -4.010 -11.733 -1.524 1.00 81.56 157 VAL A N 1
ATOM 1228 C CA . VAL A 1 157 ? -3.315 -12.532 -2.539 1.00 81.56 157 VAL A CA 1
ATOM 1229 C C . VAL A 1 157 ? -3.833 -12.175 -3.918 1.00 81.56 157 VAL A C 1
ATOM 1231 O O . VAL A 1 157 ? -5.031 -11.978 -4.101 1.00 81.56 157 VAL A O 1
ATOM 1234 N N . TYR A 1 158 ? -2.925 -12.093 -4.883 1.00 70.94 158 TYR A N 1
ATOM 1235 C CA . TYR A 1 158 ? -3.237 -11.768 -6.269 1.00 70.94 158 TYR A CA 1
ATOM 1236 C C . TYR A 1 158 ? -3.703 -13.041 -6.994 1.00 70.94 158 TYR A C 1
ATOM 1238 O O . TYR A 1 158 ? -2.935 -13.993 -7.121 1.00 70.94 158 TYR A O 1
ATOM 1246 N N . LEU A 1 159 ? -4.956 -13.082 -7.448 1.00 64.69 159 LEU A N 1
ATOM 1247 C CA . LEU A 1 159 ? -5.520 -14.188 -8.227 1.00 64.69 159 LEU A CA 1
ATOM 1248 C C . LEU A 1 159 ? -5.680 -13.784 -9.687 1.00 64.69 159 LEU A C 1
ATOM 1250 O O . LEU A 1 159 ? -6.014 -12.644 -9.987 1.00 64.69 159 LEU A O 1
ATOM 1254 N N . GLN A 1 160 ? -5.499 -14.732 -10.604 1.00 59.31 160 GLN A N 1
ATOM 1255 C CA . GLN A 1 160 ? -5.800 -14.527 -12.019 1.00 59.31 160 GLN A CA 1
ATOM 1256 C C . GLN A 1 160 ? -7.328 -14.583 -12.238 1.00 59.31 160 GLN A C 1
ATOM 1258 O O . GLN A 1 160 ? -7.997 -15.502 -11.765 1.00 59.31 160 GLN A O 1
ATOM 1263 N N . LYS A 1 161 ? -7.886 -13.609 -12.965 1.00 51.78 161 LYS A N 1
ATOM 1264 C CA . LYS A 1 161 ? -9.326 -13.316 -13.140 1.00 51.78 161 LYS A CA 1
ATOM 1265 C C . LYS A 1 161 ? -10.178 -14.502 -13.575 1.00 51.78 161 LYS A C 1
ATOM 1267 O O . LYS A 1 161 ? -11.336 -14.583 -13.183 1.00 51.78 161 LYS A O 1
ATOM 1272 N N . ARG A 1 162 ? -9.593 -15.466 -14.293 1.00 51.28 162 ARG A N 1
ATOM 1273 C CA . ARG A 1 162 ? -10.271 -16.701 -14.718 1.00 51.28 162 ARG A CA 1
ATOM 1274 C C . ARG A 1 162 ? -10.891 -17.494 -13.550 1.00 51.28 162 ARG A C 1
ATOM 1276 O O . ARG A 1 162 ? -11.823 -18.246 -13.791 1.00 51.28 162 ARG A O 1
ATOM 1283 N N . LEU A 1 163 ? -10.402 -17.314 -12.319 1.00 50.81 163 LEU A N 1
ATOM 1284 C CA . LEU A 1 163 ? -10.939 -17.936 -11.097 1.00 50.81 163 LEU A CA 1
ATOM 1285 C C . LEU A 1 163 ? -12.005 -17.076 -10.378 1.00 50.81 163 LEU A C 1
ATOM 1287 O O . LEU A 1 163 ? -12.758 -17.588 -9.558 1.00 50.81 163 LEU A O 1
ATOM 1291 N N . ALA A 1 164 ? -12.096 -15.774 -10.670 1.00 47.62 164 ALA A N 1
ATOM 1292 C CA . ALA A 1 164 ? -13.017 -14.847 -10.001 1.00 47.62 164 ALA A CA 1
ATOM 1293 C C . ALA A 1 164 ? -14.414 -14.791 -10.648 1.00 47.62 164 ALA A C 1
ATOM 1295 O O . ALA A 1 164 ? -15.396 -14.478 -9.972 1.00 47.62 164 ALA A O 1
ATOM 1296 N N . ASP A 1 165 ? -14.520 -15.123 -11.938 1.00 48.03 165 ASP A N 1
ATOM 1297 C CA . ASP A 1 165 ? -15.789 -15.121 -12.680 1.00 48.03 165 ASP A CA 1
ATOM 1298 C C . ASP A 1 165 ? -16.783 -16.195 -12.179 1.00 48.03 165 ASP A C 1
ATOM 1300 O O . ASP A 1 165 ? -17.991 -16.057 -12.369 1.00 48.03 165 ASP A O 1
ATOM 1304 N N . GLU A 1 166 ? -16.320 -17.218 -11.449 1.00 50.25 166 GLU A N 1
ATOM 1305 C CA . GLU A 1 166 ? -17.185 -18.218 -10.793 1.00 50.25 166 GLU A CA 1
ATOM 1306 C C . GLU A 1 166 ? -17.928 -17.670 -9.553 1.00 50.25 166 GLU A C 1
ATOM 1308 O O . GLU A 1 166 ? -18.832 -18.323 -9.032 1.00 50.25 166 GLU A O 1
ATOM 1313 N N . TRP A 1 167 ? -17.594 -16.455 -9.094 1.00 47.97 167 TRP A N 1
ATOM 1314 C CA . TRP A 1 167 ? -18.088 -15.871 -7.836 1.00 47.97 167 TRP A CA 1
ATOM 1315 C C . TRP A 1 167 ? -19.102 -14.727 -8.003 1.00 47.97 167 TRP A C 1
ATOM 1317 O O . TRP A 1 167 ? -19.525 -14.132 -7.012 1.00 47.97 167 TRP A O 1
ATOM 1327 N N . ASN A 1 168 ? -19.564 -14.454 -9.228 1.00 43.22 168 ASN A N 1
ATOM 1328 C CA . ASN A 1 168 ? -20.718 -13.582 -9.498 1.00 43.22 168 ASN A CA 1
ATOM 1329 C C . ASN A 1 168 ? -20.587 -12.142 -8.948 1.00 43.22 168 ASN A C 1
ATOM 1331 O O . ASN A 1 168 ? -21.551 -11.557 -8.448 1.00 43.22 168 ASN A O 1
ATOM 1335 N N . VAL A 1 169 ? -19.390 -11.555 -9.033 1.00 42.06 169 VAL A N 1
ATOM 1336 C CA . VAL A 1 169 ? -19.136 -10.181 -8.578 1.00 42.06 169 VAL A CA 1
ATOM 1337 C C . VAL A 1 169 ? -19.044 -9.243 -9.787 1.00 42.06 169 VAL A C 1
ATOM 1339 O O . VAL A 1 169 ? -18.304 -9.516 -10.729 1.00 42.06 169 VAL A O 1
ATOM 1342 N N . SER A 1 170 ?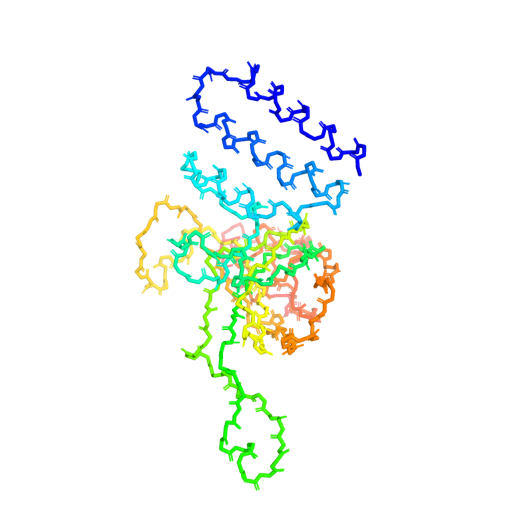 -19.823 -8.153 -9.806 1.00 35.91 170 SER A N 1
ATOM 1343 C CA . SER A 1 170 ? -19.825 -7.209 -10.934 1.00 35.91 170 SER A CA 1
ATOM 1344 C C . SER A 1 170 ? -18.615 -6.278 -10.866 1.00 35.91 170 SER A C 1
ATOM 1346 O O . SER A 1 170 ? -18.455 -5.578 -9.865 1.00 35.91 170 SER A O 1
ATOM 1348 N N . TRP A 1 171 ? -17.824 -6.193 -11.938 1.00 43.81 171 TRP A N 1
ATOM 1349 C CA . TRP A 1 171 ? -16.672 -5.290 -11.997 1.00 43.81 171 TRP A CA 1
ATOM 1350 C C . TRP A 1 171 ? -16.610 -4.493 -13.299 1.00 43.81 171 TRP A C 1
ATOM 1352 O O . TRP A 1 171 ? -16.847 -5.011 -14.389 1.00 43.81 171 TRP A O 1
ATOM 1362 N N . THR A 1 172 ? -16.212 -3.228 -13.173 1.00 39.88 172 THR A N 1
ATOM 1363 C CA . THR A 1 172 ? -15.885 -2.312 -14.269 1.00 39.88 172 THR A CA 1
ATOM 1364 C C . THR A 1 172 ? -14.406 -1.929 -14.194 1.00 39.88 172 THR A C 1
ATOM 1366 O O . THR A 1 172 ? -14.083 -0.882 -13.642 1.00 39.88 172 THR A O 1
ATOM 1369 N N . ARG A 1 173 ? -13.510 -2.776 -14.719 1.00 40.78 173 ARG A N 1
ATOM 1370 C CA . ARG A 1 173 ? -12.256 -2.401 -15.413 1.00 40.78 173 ARG A CA 1
ATOM 1371 C C . ARG A 1 173 ? -11.466 -3.645 -15.846 1.00 40.78 173 ARG A C 1
ATOM 1373 O O . ARG A 1 173 ? -11.648 -4.754 -15.346 1.00 40.78 173 ARG A O 1
ATOM 1380 N N . THR A 1 174 ? -10.672 -3.447 -16.884 1.00 39.59 174 THR A N 1
ATOM 1381 C CA . THR A 1 174 ? -10.077 -4.425 -17.800 1.00 39.59 174 THR A CA 1
ATOM 1382 C C . THR A 1 174 ? -8.747 -5.009 -17.321 1.00 39.59 174 THR A C 1
ATOM 1384 O O . THR A 1 174 ? -7.814 -5.050 -18.108 1.00 39.59 174 THR A O 1
ATOM 1387 N N . ASP A 1 175 ? -8.660 -5.507 -16.085 1.00 43.78 175 ASP A N 1
ATOM 1388 C CA . ASP A 1 175 ? -7.432 -6.169 -15.615 1.00 43.78 175 ASP A CA 1
ATOM 1389 C C . ASP A 1 175 ? -7.677 -7.648 -15.302 1.00 43.78 175 ASP A C 1
ATOM 1391 O O . ASP A 1 175 ? -8.724 -8.014 -14.758 1.00 43.78 175 ASP A O 1
ATOM 1395 N N . ASP A 1 176 ? -6.732 -8.502 -15.705 1.00 48.47 176 ASP A N 1
ATOM 1396 C CA . ASP A 1 176 ? -6.756 -9.974 -15.644 1.00 48.47 176 ASP A CA 1
ATOM 1397 C C . ASP A 1 176 ? -6.528 -10.547 -14.237 1.00 48.47 176 ASP A C 1
ATOM 1399 O O . ASP A 1 176 ? -6.233 -11.736 -14.092 1.00 48.47 176 ASP A O 1
ATOM 1403 N N . PHE A 1 177 ? -6.691 -9.742 -13.183 1.00 54.50 177 PHE A N 1
ATOM 1404 C CA . PHE A 1 177 ? -6.388 -10.148 -11.815 1.00 54.50 177 PHE A CA 1
ATOM 1405 C C . PHE A 1 177 ? -7.369 -9.580 -10.782 1.00 54.50 177 PHE A C 1
ATOM 1407 O O . PHE A 1 177 ? -7.900 -8.484 -10.941 1.00 54.50 177 PHE A O 1
ATOM 1414 N N . VAL A 1 178 ? -7.603 -10.336 -9.708 1.00 61.53 178 VAL A N 1
ATOM 1415 C CA . VAL A 1 178 ? -8.447 -9.969 -8.562 1.00 61.53 178 VAL A CA 1
ATOM 1416 C C . VAL A 1 178 ? -7.651 -10.233 -7.292 1.00 61.53 178 VAL A C 1
ATOM 1418 O O . VAL A 1 178 ? -7.159 -11.345 -7.118 1.00 61.53 178 VAL A O 1
ATOM 1421 N N . ALA A 1 179 ? -7.516 -9.261 -6.384 1.00 64.19 179 ALA A N 1
ATOM 1422 C CA . ALA A 1 179 ? -6.967 -9.589 -5.069 1.00 64.19 179 ALA A CA 1
ATOM 1423 C C . ALA A 1 179 ? -8.054 -10.136 -4.148 1.00 64.19 179 ALA A C 1
ATOM 1425 O O . ALA A 1 179 ? -9.107 -9.524 -3.968 1.00 64.19 179 ALA A O 1
ATOM 1426 N N . ALA A 1 180 ? -7.771 -11.285 -3.543 1.00 76.00 180 ALA A N 1
ATOM 1427 C CA . ALA A 1 180 ? -8.618 -11.898 -2.535 1.00 76.00 180 ALA A CA 1
ATOM 1428 C C . ALA A 1 180 ? -8.075 -11.591 -1.139 1.00 76.00 180 ALA A C 1
ATOM 1430 O O . ALA A 1 180 ? -6.903 -11.843 -0.848 1.00 76.00 180 ALA A O 1
ATOM 1431 N N . VAL A 1 181 ? -8.938 -11.066 -0.269 1.00 83.75 181 VAL A N 1
ATOM 1432 C CA . VAL A 1 181 ? -8.624 -10.847 1.146 1.00 83.75 181 VAL A CA 1
ATOM 1433 C C . VAL A 1 181 ? -8.621 -12.184 1.885 1.00 83.75 181 VAL A C 1
ATOM 1435 O O . VAL A 1 181 ? -9.568 -12.969 1.787 1.00 83.75 181 VAL A O 1
ATOM 1438 N N . LEU A 1 182 ? -7.550 -12.452 2.629 1.00 84.19 182 LEU A N 1
ATOM 1439 C CA . LEU A 1 182 ? -7.407 -13.657 3.433 1.00 84.19 182 LEU A CA 1
ATOM 1440 C C . LEU A 1 182 ? -8.216 -13.535 4.729 1.00 84.19 182 LEU A C 1
ATOM 1442 O O . LEU A 1 182 ? -8.191 -12.510 5.400 1.00 84.19 182 LEU A O 1
ATOM 1446 N N . ARG A 1 183 ? -8.904 -14.618 5.110 1.00 78.38 183 ARG A N 1
ATOM 1447 C CA . ARG A 1 183 ? -9.613 -14.717 6.404 1.00 78.38 183 ARG A CA 1
ATOM 1448 C C . ARG A 1 183 ? -8.736 -15.255 7.537 1.00 78.38 183 ARG A C 1
ATOM 1450 O O . ARG A 1 183 ? -9.078 -15.106 8.705 1.00 78.38 183 ARG A O 1
ATOM 1457 N N . ASN A 1 184 ? -7.656 -15.943 7.181 1.00 77.69 184 ASN A N 1
ATOM 1458 C CA . ASN A 1 184 ? -6.656 -16.483 8.092 1.00 77.69 184 ASN A CA 1
ATOM 1459 C C . ASN A 1 184 ? -5.274 -16.215 7.461 1.00 77.69 184 ASN A C 1
ATOM 1461 O O . ASN A 1 184 ? -5.054 -16.687 6.343 1.00 77.69 184 ASN A O 1
ATOM 1465 N N . PRO A 1 185 ? -4.368 -15.456 8.101 1.00 83.25 185 PRO A N 1
ATOM 1466 C CA . PRO A 1 185 ? -4.472 -14.906 9.457 1.00 83.25 185 PRO A CA 1
ATOM 1467 C C . PRO A 1 185 ? -5.600 -13.872 9.600 1.00 83.25 185 PRO A C 1
ATOM 1469 O O . PRO A 1 185 ? -5.998 -13.269 8.600 1.00 83.25 185 PRO A O 1
ATOM 1472 N N . PRO A 1 186 ? -6.150 -13.700 10.816 1.00 84.44 186 PRO A N 1
ATOM 1473 C CA . PRO A 1 186 ? -7.138 -12.661 11.066 1.00 84.44 186 PRO A CA 1
ATOM 1474 C C . PRO A 1 186 ? -6.537 -11.270 10.801 1.00 84.44 186 PRO A C 1
ATOM 1476 O O . PRO A 1 186 ? -5.312 -11.115 10.874 1.00 84.44 186 PRO A O 1
ATOM 1479 N N . PRO A 1 187 ? -7.377 -10.261 10.509 1.00 87.94 187 PRO A N 1
ATOM 1480 C CA . PRO A 1 187 ? -6.915 -8.890 10.350 1.00 87.94 187 PRO A CA 1
ATOM 1481 C C . PRO A 1 187 ? -6.161 -8.408 11.590 1.00 87.94 187 PRO A C 1
ATOM 1483 O O . PRO A 1 187 ? -6.553 -8.703 12.721 1.00 87.94 187 PRO A O 1
ATOM 1486 N N . GLU A 1 188 ? -5.091 -7.654 11.369 1.00 89.75 188 GLU A N 1
ATOM 1487 C CA . GLU A 1 188 ? -4.339 -7.011 12.440 1.00 89.75 188 GLU A CA 1
ATOM 1488 C C . GLU A 1 188 ? -4.855 -5.600 12.683 1.00 89.75 188 GLU A C 1
ATOM 1490 O O . GLU A 1 188 ? -5.220 -4.868 11.763 1.00 89.75 188 GLU A O 1
ATOM 1495 N N . GLU A 1 189 ? -4.884 -5.230 13.953 1.00 87.38 189 GLU A N 1
ATOM 1496 C CA . GLU A 1 189 ? -5.544 -4.035 14.440 1.00 87.38 189 GLU A CA 1
ATOM 1497 C C . GLU A 1 189 ? -4.489 -3.086 15.023 1.00 87.38 189 GLU A C 1
ATOM 1499 O O . GLU A 1 189 ? -3.866 -3.409 16.037 1.00 87.38 189 GLU A O 1
ATOM 1504 N N . TYR A 1 190 ? -4.303 -1.903 14.428 1.00 86.69 190 TYR A N 1
ATOM 1505 C CA . TYR A 1 190 ? -3.433 -0.870 14.994 1.00 86.69 190 TYR A CA 1
ATOM 1506 C C . TYR A 1 190 ? -4.268 0.291 15.513 1.00 86.69 190 TYR A C 1
ATOM 1508 O O . TYR A 1 190 ? -5.063 0.906 14.798 1.00 86.69 190 TYR A O 1
ATOM 1516 N N . TYR A 1 191 ? -4.063 0.593 16.787 1.00 81.12 191 TYR A N 1
ATOM 1517 C CA . TYR A 1 191 ? -4.777 1.637 17.498 1.00 81.12 191 TYR A CA 1
ATOM 1518 C C . TYR A 1 191 ? -3.880 2.856 17.652 1.00 81.12 191 TYR A C 1
ATOM 1520 O O . TYR A 1 191 ? -2.709 2.730 18.016 1.00 81.12 191 TYR A O 1
ATOM 1528 N N . GLY A 1 192 ? -4.449 4.031 17.405 1.00 71.75 192 GLY A N 1
ATOM 1529 C CA . GLY A 1 192 ? -3.754 5.294 17.578 1.00 71.75 192 GLY A CA 1
ATOM 1530 C C . GLY A 1 192 ? -4.680 6.391 18.084 1.00 71.75 192 GLY A C 1
ATOM 1531 O O . GLY A 1 192 ? -5.905 6.300 18.005 1.00 71.75 192 GLY A O 1
ATOM 1532 N N . THR A 1 193 ? -4.089 7.439 18.638 1.00 65.38 193 THR A N 1
ATOM 1533 C CA . THR A 1 193 ? -4.776 8.697 18.945 1.00 65.38 193 THR A CA 1
ATOM 1534 C C . THR A 1 193 ? -4.254 9.796 18.031 1.00 65.38 193 THR A C 1
ATOM 1536 O O . THR A 1 193 ? -3.288 9.601 17.295 1.00 65.38 193 THR A O 1
ATOM 1539 N N . GLU A 1 194 ? -4.854 10.984 18.091 1.00 60.97 194 GLU A N 1
ATOM 1540 C CA . GLU A 1 194 ? -4.356 12.141 17.342 1.00 60.97 194 GLU A CA 1
ATOM 1541 C C . GLU A 1 194 ? -2.871 12.434 17.628 1.00 60.97 194 GLU A C 1
ATOM 1543 O O . GLU A 1 194 ? -2.167 12.911 16.744 1.00 60.97 194 GLU A O 1
ATOM 1548 N N . GLU A 1 195 ? -2.366 12.084 18.813 1.00 64.94 195 GLU A N 1
ATOM 1549 C CA . GLU A 1 195 ? -0.988 12.346 19.246 1.00 64.94 195 GLU A CA 1
ATOM 1550 C C . GLU A 1 195 ? -0.090 11.102 19.204 1.00 64.94 195 GLU A C 1
ATOM 1552 O O . GLU A 1 195 ? 1.118 11.221 19.002 1.00 64.94 195 GLU A O 1
ATOM 1557 N N . MET A 1 196 ? -0.663 9.906 19.362 1.00 70.69 196 MET A N 1
ATOM 1558 C CA . MET A 1 196 ? 0.083 8.656 19.495 1.00 70.69 196 MET A CA 1
ATOM 1559 C C . MET A 1 196 ? -0.313 7.677 18.399 1.00 70.69 196 MET A C 1
ATOM 1561 O O . MET A 1 196 ? -1.284 6.939 18.529 1.00 70.69 196 MET A O 1
ATOM 1565 N N . TRP A 1 197 ? 0.481 7.655 17.334 1.00 83.00 197 TRP A N 1
ATOM 1566 C CA . TRP A 1 197 ? 0.503 6.567 16.361 1.00 83.00 197 TRP A CA 1
ATOM 1567 C C . TRP A 1 197 ? 1.856 5.853 16.433 1.00 83.00 197 TRP A C 1
ATOM 1569 O O . TRP A 1 197 ? 2.850 6.499 16.783 1.00 83.00 197 TRP A O 1
ATOM 1579 N N . PRO A 1 198 ? 1.928 4.554 16.091 1.00 83.31 198 PRO A N 1
ATOM 1580 C CA . PRO A 1 198 ? 3.202 3.901 15.836 1.00 83.31 198 PRO A CA 1
ATOM 1581 C C . PRO A 1 198 ? 4.028 4.714 14.833 1.00 83.31 198 PRO A C 1
ATOM 1583 O O . PRO A 1 198 ? 3.502 5.239 13.851 1.00 83.31 198 PRO A O 1
ATOM 1586 N N . SER A 1 199 ? 5.331 4.816 15.091 1.00 84.00 199 SER A N 1
ATOM 1587 C CA . SER A 1 199 ? 6.271 5.497 14.195 1.00 84.00 199 SER A CA 1
ATOM 1588 C C . SER A 1 199 ? 6.415 4.784 12.853 1.00 84.00 199 SER A C 1
ATOM 1590 O O . SER A 1 199 ? 6.715 5.428 11.855 1.00 84.00 199 SER A O 1
ATOM 1592 N N . THR A 1 200 ? 6.222 3.464 12.845 1.00 87.75 200 THR A N 1
ATOM 1593 C CA . THR A 1 200 ? 6.307 2.576 11.684 1.00 87.75 200 THR A CA 1
ATOM 1594 C C . THR A 1 200 ? 5.348 1.401 11.873 1.00 87.75 200 THR A C 1
ATOM 1596 O O . THR A 1 200 ? 5.084 0.980 13.001 1.00 87.75 200 THR A O 1
ATOM 1599 N N . ILE A 1 201 ? 4.825 0.865 10.773 1.00 90.75 201 ILE A N 1
ATOM 1600 C CA . ILE A 1 201 ? 4.110 -0.412 10.739 1.00 90.75 201 ILE A CA 1
ATOM 1601 C C . ILE A 1 201 ? 5.019 -1.418 10.046 1.00 90.75 201 ILE A C 1
ATOM 1603 O O . ILE A 1 201 ? 5.169 -1.385 8.824 1.00 90.75 201 ILE A O 1
ATOM 1607 N N . ASP A 1 202 ? 5.627 -2.299 10.830 1.00 88.75 202 ASP A N 1
ATOM 1608 C CA . ASP A 1 202 ? 6.480 -3.368 10.324 1.00 88.75 202 ASP A CA 1
ATOM 1609 C C . ASP A 1 202 ? 5.663 -4.660 10.226 1.00 88.75 202 ASP A C 1
ATOM 1611 O O . ASP A 1 202 ? 5.214 -5.206 11.234 1.00 88.75 202 ASP A O 1
ATOM 1615 N N . ILE A 1 203 ? 5.448 -5.146 9.003 1.00 87.94 203 ILE A N 1
ATOM 1616 C CA . ILE A 1 203 ? 4.812 -6.445 8.772 1.00 87.94 203 ILE A CA 1
ATOM 1617 C C . ILE A 1 203 ? 5.900 -7.507 8.800 1.00 87.94 203 ILE A C 1
ATOM 1619 O O . ILE A 1 203 ? 6.850 -7.445 8.018 1.00 87.94 203 ILE A O 1
ATOM 1623 N N . GLU A 1 204 ? 5.752 -8.480 9.699 1.00 78.62 204 GLU A N 1
ATOM 1624 C CA . GLU A 1 204 ? 6.745 -9.530 9.906 1.00 78.62 204 GLU A CA 1
ATOM 1625 C C . GLU A 1 204 ? 7.090 -10.290 8.619 1.00 78.62 204 GLU A C 1
ATOM 1627 O O . GLU A 1 204 ? 6.250 -10.547 7.748 1.00 78.62 204 GLU A O 1
ATOM 1632 N N . PHE A 1 205 ? 8.358 -10.692 8.533 1.00 68.38 205 PHE A N 1
ATOM 1633 C CA . PHE A 1 205 ? 8.876 -11.483 7.429 1.00 68.38 205 PHE A CA 1
ATOM 1634 C C . PHE A 1 205 ? 8.228 -12.872 7.422 1.00 68.38 205 PHE A C 1
ATOM 1636 O O . PHE A 1 205 ? 8.540 -13.739 8.238 1.00 68.38 205 PHE A O 1
ATOM 1643 N N . ALA A 1 206 ? 7.337 -13.096 6.461 1.00 65.62 206 ALA A N 1
ATOM 1644 C CA . ALA A 1 206 ? 6.897 -14.426 6.079 1.00 65.62 206 ALA A CA 1
ATOM 1645 C C . ALA A 1 206 ? 7.629 -14.814 4.790 1.00 65.62 206 ALA A C 1
ATOM 1647 O O . ALA A 1 206 ? 7.371 -14.227 3.740 1.00 65.62 206 ALA A O 1
ATOM 1648 N N . GLU A 1 207 ? 8.531 -15.803 4.864 1.00 68.50 207 GLU A N 1
ATOM 1649 C CA . GLU A 1 207 ? 9.228 -16.343 3.679 1.00 68.50 207 GLU A CA 1
ATOM 1650 C C . GLU A 1 207 ? 8.245 -16.808 2.598 1.00 68.50 207 GLU A C 1
ATOM 1652 O O . GLU A 1 207 ? 8.490 -16.629 1.405 1.00 68.50 207 GLU A O 1
ATOM 1657 N N . ASN A 1 208 ? 7.112 -17.363 3.037 1.00 76.75 208 ASN A N 1
ATOM 1658 C CA . ASN A 1 208 ? 6.083 -17.937 2.183 1.00 76.75 208 ASN A CA 1
ATOM 1659 C C . ASN A 1 208 ? 4.805 -17.095 2.210 1.00 76.75 208 ASN A C 1
ATOM 1661 O O . ASN A 1 208 ? 4.445 -16.514 3.234 1.00 76.75 208 ASN A O 1
ATOM 1665 N N . HIS A 1 209 ? 4.093 -17.098 1.083 1.00 83.62 209 HIS A N 1
ATOM 1666 C CA . HIS A 1 209 ? 2.788 -16.458 0.936 1.00 83.62 209 HIS A CA 1
ATOM 1667 C C . HIS A 1 209 ? 1.746 -17.186 1.784 1.00 83.62 209 HIS A C 1
ATOM 1669 O O . HIS A 1 209 ? 1.648 -18.411 1.720 1.00 83.62 209 HIS A O 1
ATOM 1675 N N . PHE A 1 210 ? 0.947 -16.448 2.549 1.00 87.50 210 PHE A N 1
ATOM 1676 C CA . PHE A 1 210 ? -0.226 -17.009 3.212 1.00 87.50 210 PHE A CA 1
ATOM 1677 C C . PHE A 1 210 ? -1.336 -17.327 2.216 1.00 87.50 210 PHE A C 1
ATOM 1679 O O . PHE A 1 210 ? -1.447 -16.673 1.176 1.00 87.50 210 PHE A O 1
ATOM 1686 N N . CYS A 1 211 ? -2.165 -18.305 2.568 1.00 84.94 211 CYS A N 1
ATOM 1687 C CA . CYS A 1 211 ? -3.265 -18.780 1.742 1.00 84.94 211 CYS A CA 1
ATOM 1688 C C . CYS A 1 211 ? -4.432 -19.291 2.598 1.00 84.94 211 CYS A C 1
ATOM 1690 O O . CYS A 1 211 ? -4.285 -19.645 3.764 1.00 84.94 211 CYS A O 1
ATOM 1692 N N . SER A 1 212 ? -5.611 -19.364 1.993 1.00 83.56 212 SER A N 1
ATOM 1693 C CA . SER A 1 212 ? -6.795 -20.064 2.492 1.00 83.56 212 SER A CA 1
ATOM 1694 C C . SER A 1 212 ? -7.200 -21.241 1.593 1.00 83.56 212 SER A C 1
ATOM 1696 O O . SER A 1 212 ? -7.860 -22.180 2.055 1.00 83.56 212 SER A O 1
ATOM 1698 N N . SER A 1 213 ? -6.808 -21.209 0.316 1.00 79.94 213 SER A N 1
ATOM 1699 C CA . SER A 1 213 ? -7.093 -22.244 -0.685 1.00 79.94 213 SER A CA 1
ATOM 1700 C C . SER A 1 213 ? -5.912 -22.472 -1.632 1.00 79.94 213 SER A C 1
ATOM 1702 O O . SER A 1 213 ? -5.043 -21.612 -1.775 1.00 79.94 213 SER A O 1
ATOM 1704 N N . ASP A 1 214 ? -5.896 -23.633 -2.292 1.00 78.19 214 ASP A N 1
ATOM 1705 C CA . ASP A 1 214 ? -4.840 -24.032 -3.236 1.00 78.19 214 ASP A CA 1
ATOM 1706 C C . ASP A 1 214 ? -4.764 -23.111 -4.461 1.00 78.19 214 ASP A C 1
ATOM 1708 O O . ASP A 1 214 ? -3.683 -22.859 -4.987 1.00 78.19 214 ASP A O 1
ATOM 1712 N N . GLU A 1 215 ? -5.898 -22.543 -4.874 1.00 75.38 215 GLU A N 1
ATOM 1713 C CA . GLU A 1 215 ? -6.014 -21.592 -5.989 1.00 75.38 215 GLU A CA 1
ATOM 1714 C C . GLU A 1 215 ? -5.157 -20.333 -5.804 1.00 75.38 215 GLU A C 1
ATOM 1716 O O . GLU A 1 215 ? -4.725 -19.715 -6.775 1.00 75.38 215 GLU A O 1
ATOM 1721 N N . GLN A 1 216 ? -4.877 -19.967 -4.552 1.00 75.81 216 GLN A N 1
ATOM 1722 C CA . GLN A 1 216 ? -4.055 -18.811 -4.194 1.00 75.81 216 GLN A CA 1
ATOM 1723 C C . GLN A 1 216 ? -2.550 -19.107 -4.272 1.00 75.81 216 GLN A C 1
ATOM 1725 O O . GLN A 1 216 ? -1.733 -18.194 -4.168 1.00 75.81 216 GLN A O 1
ATOM 1730 N N . CYS A 1 217 ? -2.174 -20.372 -4.480 1.00 78.00 217 CYS A N 1
ATOM 1731 C CA . CYS A 1 217 ? -0.799 -20.848 -4.528 1.00 78.00 217 CYS A CA 1
ATOM 1732 C C . CYS A 1 217 ? -0.441 -21.330 -5.942 1.00 78.00 217 CYS A C 1
ATOM 1734 O O . CYS A 1 217 ? -0.369 -22.532 -6.201 1.00 78.00 217 CYS A O 1
ATOM 1736 N N . LEU A 1 218 ? -0.182 -20.401 -6.872 1.00 72.69 218 LEU A N 1
ATOM 1737 C CA . LEU A 1 218 ? 0.152 -20.727 -8.267 1.00 72.69 218 LEU A CA 1
ATOM 1738 C C . LEU A 1 218 ? 1.323 -21.726 -8.362 1.00 72.69 218 LEU A C 1
ATOM 1740 O O . LEU A 1 218 ? 2.422 -21.479 -7.867 1.00 72.69 218 LEU A O 1
ATOM 1744 N N . GLY A 1 219 ? 1.081 -22.880 -8.995 1.00 73.12 219 GLY A N 1
ATOM 1745 C CA . GLY A 1 219 ? 2.076 -23.955 -9.134 1.00 73.12 219 GLY A CA 1
ATOM 1746 C C . GLY A 1 219 ? 2.413 -24.706 -7.834 1.00 73.12 219 GLY A C 1
ATOM 1747 O O . GLY A 1 219 ? 3.280 -25.576 -7.835 1.00 73.12 219 GLY A O 1
ATOM 1748 N N . SER A 1 220 ? 1.715 -24.405 -6.742 1.00 80.81 220 SER A N 1
ATOM 1749 C CA . SER A 1 220 ? 1.940 -24.914 -5.386 1.00 80.81 220 SER A CA 1
ATOM 1750 C C . SER A 1 220 ? 0.619 -25.423 -4.786 1.00 80.81 220 SER A C 1
ATOM 1752 O O . SER A 1 220 ? -0.319 -25.716 -5.529 1.00 80.81 220 SER A O 1
ATOM 1754 N N . TYR A 1 221 ? 0.564 -25.629 -3.472 1.00 83.19 221 TYR A N 1
ATOM 1755 C CA . TYR A 1 221 ? -0.666 -25.934 -2.733 1.00 83.19 221 TYR A CA 1
ATOM 1756 C C . TYR A 1 221 ? -0.668 -25.175 -1.406 1.00 83.19 221 TYR A C 1
ATOM 1758 O O . TYR A 1 221 ? 0.386 -24.712 -0.954 1.00 83.19 221 TYR A O 1
ATOM 1766 N N . CYS A 1 222 ? -1.844 -25.022 -0.806 1.00 84.75 222 CYS A N 1
ATOM 1767 C CA . CYS A 1 222 ? -1.999 -24.351 0.468 1.00 84.75 222 CYS A CA 1
ATOM 1768 C C . CYS A 1 222 ? -1.798 -25.348 1.611 1.00 84.75 222 CYS A C 1
ATOM 1770 O O . CYS A 1 222 ? -2.683 -26.140 1.938 1.00 84.75 222 CYS A O 1
ATOM 1772 N N . ASP A 1 223 ? -0.624 -25.305 2.235 1.00 86.69 223 ASP A N 1
ATOM 1773 C CA . ASP A 1 223 ? -0.296 -26.166 3.359 1.00 86.69 223 ASP A CA 1
ATOM 1774 C C . ASP A 1 223 ? -0.964 -25.654 4.641 1.00 86.69 223 ASP A C 1
ATOM 1776 O O . ASP A 1 223 ? -0.565 -24.650 5.243 1.00 86.69 223 ASP A O 1
ATOM 1780 N N . ARG A 1 224 ? -2.002 -26.386 5.052 1.00 85.88 224 ARG A N 1
ATOM 1781 C CA . ARG A 1 224 ? -2.812 -26.123 6.246 1.00 85.88 224 ARG A CA 1
ATOM 1782 C C . ARG A 1 224 ? -2.206 -26.678 7.533 1.00 85.88 224 ARG A C 1
ATOM 1784 O O . ARG A 1 224 ? -2.767 -26.435 8.598 1.00 85.88 224 ARG A O 1
ATOM 1791 N N . SER A 1 225 ? -1.078 -27.390 7.457 1.00 84.62 225 SER A N 1
ATOM 1792 C CA . SER A 1 225 ? -0.344 -27.824 8.652 1.00 84.62 225 SER A CA 1
ATOM 1793 C C . SER A 1 225 ? 0.307 -26.645 9.386 1.00 84.62 225 SER A C 1
ATOM 1795 O O . SER A 1 225 ? 0.518 -26.700 10.598 1.00 84.62 225 SER A O 1
ATOM 1797 N N . HIS A 1 226 ? 0.565 -25.550 8.668 1.00 80.75 226 HIS A N 1
ATOM 1798 C CA . HIS A 1 226 ? 1.018 -24.289 9.234 1.00 80.75 226 HIS A CA 1
ATOM 1799 C C . HIS A 1 226 ? -0.168 -23.431 9.693 1.00 80.75 226 HIS A C 1
ATOM 1801 O O . HIS A 1 226 ? -1.211 -23.373 9.042 1.00 80.75 226 HIS A O 1
ATOM 1807 N N . VAL A 1 227 ? 0.011 -22.710 10.803 1.00 81.12 227 VAL A N 1
ATOM 1808 C CA . VAL A 1 227 ? -0.956 -21.719 11.294 1.00 81.12 227 VAL A CA 1
ATOM 1809 C C . VAL A 1 227 ? -0.250 -20.360 11.402 1.00 81.12 227 VAL A C 1
ATOM 1811 O O . VAL A 1 227 ? 0.643 -20.224 12.240 1.00 81.12 227 VAL A O 1
ATOM 1814 N N . PRO A 1 228 ? -0.611 -19.358 10.576 1.00 83.81 228 PRO A N 1
ATOM 1815 C CA . PRO A 1 228 ? -1.586 -19.426 9.477 1.00 83.81 228 PRO A CA 1
ATOM 1816 C C . PRO A 1 228 ? -1.081 -20.269 8.277 1.00 83.81 228 PRO A C 1
ATOM 1818 O O . PRO A 1 228 ? 0.138 -20.416 8.123 1.00 83.81 228 PRO A O 1
ATOM 1821 N N . PRO A 1 229 ? -1.986 -20.811 7.431 1.00 85.56 229 PRO A N 1
ATOM 1822 C CA . PRO A 1 229 ? -1.613 -21.643 6.286 1.00 85.56 229 PRO A CA 1
ATOM 1823 C C . PRO A 1 229 ? -0.754 -20.888 5.273 1.00 85.56 229 PRO A C 1
ATOM 1825 O O . PRO A 1 229 ? -0.942 -19.689 5.048 1.00 85.56 229 PRO A O 1
ATOM 1828 N N . LYS A 1 230 ? 0.192 -21.597 4.656 1.00 88.12 230 LYS A N 1
ATOM 1829 C CA . LYS A 1 230 ? 1.193 -21.024 3.743 1.00 88.12 230 LYS A CA 1
ATOM 1830 C C . LYS A 1 230 ? 1.270 -21.831 2.454 1.00 88.12 230 LYS A C 1
ATOM 1832 O O . LYS A 1 230 ? 1.095 -23.044 2.466 1.00 88.12 230 LYS A O 1
ATOM 1837 N N . CYS A 1 231 ? 1.592 -21.176 1.346 1.00 85.81 231 CYS A N 1
ATOM 1838 C CA . CYS A 1 231 ? 1.893 -21.869 0.103 1.00 85.81 231 CYS A CA 1
ATOM 1839 C C . CYS A 1 231 ? 3.182 -22.685 0.257 1.00 85.81 231 CYS A C 1
ATOM 1841 O O . CYS A 1 231 ? 4.222 -22.137 0.634 1.00 85.81 231 CYS A O 1
ATOM 1843 N N . ALA A 1 232 ? 3.112 -23.977 -0.060 1.00 84.69 232 ALA A N 1
ATOM 1844 C CA . ALA A 1 232 ? 4.236 -24.902 -0.000 1.00 84.69 232 ALA A CA 1
ATOM 1845 C C . ALA A 1 232 ? 4.523 -25.524 -1.379 1.00 84.69 232 ALA A C 1
ATOM 1847 O O . ALA A 1 232 ? 3.597 -25.764 -2.166 1.00 84.69 232 ALA A O 1
ATOM 1848 N N . PRO A 1 233 ? 5.801 -25.808 -1.697 1.00 83.31 233 PRO A N 1
ATOM 1849 C CA . PRO A 1 233 ? 6.156 -26.463 -2.947 1.00 83.31 233 PRO A CA 1
ATOM 1850 C C . PRO A 1 233 ? 5.587 -27.883 -2.983 1.00 83.31 233 PRO A C 1
ATOM 1852 O O . PRO A 1 233 ? 5.647 -28.620 -1.999 1.00 83.31 233 PRO A O 1
ATOM 1855 N N . LYS A 1 234 ? 5.071 -28.309 -4.140 1.00 70.75 234 LYS A N 1
ATOM 1856 C CA . LYS A 1 234 ? 4.537 -29.668 -4.298 1.00 70.75 234 LYS A CA 1
ATOM 1857 C C . LYS A 1 234 ? 5.655 -30.711 -4.128 1.00 70.75 234 LYS A C 1
ATOM 1859 O O . LYS A 1 234 ? 6.701 -30.621 -4.763 1.00 70.75 234 LYS A O 1
ATOM 1864 N N . SER A 1 235 ? 5.423 -31.721 -3.291 1.00 68.31 235 SER A N 1
ATOM 1865 C CA . SER A 1 235 ? 6.354 -32.831 -3.060 1.00 68.31 235 SER A CA 1
ATOM 1866 C C . SER A 1 235 ? 6.217 -33.935 -4.124 1.00 68.31 235 SER A C 1
ATOM 1868 O O . SER A 1 235 ? 5.236 -33.983 -4.863 1.00 68.31 235 SER A O 1
ATOM 1870 N N . ILE A 1 236 ? 7.190 -34.857 -4.207 1.00 64.38 236 ILE A N 1
ATOM 1871 C CA . ILE A 1 236 ? 7.240 -35.930 -5.228 1.00 64.38 236 ILE A CA 1
ATOM 1872 C C . ILE A 1 236 ? 5.942 -36.760 -5.269 1.00 64.38 236 ILE A C 1
ATOM 1874 O O . ILE A 1 236 ? 5.474 -37.116 -6.349 1.00 64.38 236 ILE A O 1
ATOM 1878 N N . LYS A 1 237 ? 5.308 -37.007 -4.114 1.00 63.25 237 LYS A N 1
ATOM 1879 C CA . LYS A 1 237 ? 4.020 -37.721 -4.020 1.00 63.25 237 LYS A CA 1
ATOM 1880 C C . LYS A 1 237 ? 2.881 -37.029 -4.789 1.00 63.25 237 LYS A C 1
ATOM 1882 O O . LYS A 1 237 ? 1.973 -37.710 -5.256 1.00 63.25 237 LYS A O 1
ATOM 1887 N N . HIS A 1 238 ? 2.952 -35.712 -5.003 1.00 57.03 238 HIS A N 1
ATOM 1888 C CA . HIS A 1 238 ? 1.962 -34.951 -5.780 1.00 57.03 238 HIS A CA 1
ATOM 1889 C C . HIS A 1 238 ? 2.101 -35.164 -7.293 1.00 57.03 238 HIS A C 1
ATOM 1891 O O . HIS A 1 238 ? 1.134 -34.985 -8.026 1.00 57.03 238 HIS A O 1
ATOM 1897 N N . PHE A 1 239 ? 3.274 -35.600 -7.761 1.00 60.28 239 PHE A N 1
ATOM 1898 C CA . PHE A 1 239 ? 3.534 -35.919 -9.170 1.00 60.28 239 PHE A CA 1
ATOM 1899 C C . PHE A 1 239 ? 3.267 -37.394 -9.512 1.00 60.28 239 PHE A C 1
ATOM 1901 O O . PHE A 1 239 ? 3.359 -37.780 -10.673 1.00 60.28 239 PHE A O 1
ATOM 1908 N N . MET A 1 240 ? 2.930 -38.224 -8.516 1.00 61.44 240 MET A N 1
ATOM 1909 C CA . MET A 1 240 ? 2.578 -39.638 -8.710 1.00 61.44 240 MET A CA 1
ATOM 1910 C C . MET A 1 240 ? 1.099 -39.853 -9.084 1.00 61.44 240 MET A C 1
ATOM 1912 O O . MET A 1 240 ? 0.705 -40.981 -9.381 1.00 61.44 240 MET A O 1
ATOM 1916 N N . ARG A 1 241 ? 0.269 -38.799 -9.076 1.00 57.50 241 ARG A N 1
ATOM 1917 C CA . ARG A 1 241 ? -1.129 -38.843 -9.536 1.00 57.50 241 ARG A CA 1
ATOM 1918 C C . ARG A 1 241 ? -1.231 -38.441 -11.014 1.00 57.50 241 ARG A C 1
ATOM 1920 O O . ARG A 1 241 ? -0.368 -37.748 -11.545 1.00 57.50 241 ARG A O 1
ATOM 1927 N N . SER A 1 242 ? -2.274 -38.935 -11.686 1.00 55.41 242 SER A N 1
ATOM 1928 C CA . SER A 1 242 ? -2.533 -38.697 -13.116 1.00 55.41 242 SER A CA 1
ATOM 1929 C C . SER A 1 242 ? -2.580 -37.207 -13.448 1.00 55.41 242 SER A C 1
ATOM 1931 O O . SER A 1 242 ? -3.162 -36.427 -12.702 1.00 55.41 242 SER A O 1
ATOM 1933 N N . ALA A 1 243 ? -2.066 -36.822 -14.619 1.00 53.44 243 ALA A N 1
ATOM 1934 C CA . ALA A 1 243 ? -1.995 -35.420 -15.009 1.00 53.44 243 ALA A CA 1
ATOM 1935 C C . ALA A 1 243 ? -3.351 -34.702 -15.116 1.00 53.44 243 ALA A C 1
ATOM 1937 O O . ALA A 1 243 ? -3.423 -33.480 -14.998 1.00 53.44 243 ALA A O 1
ATOM 1938 N N . ALA A 1 244 ? -4.435 -35.461 -15.282 1.00 54.72 244 ALA A N 1
ATOM 1939 C CA . ALA A 1 244 ? -5.795 -34.934 -15.264 1.00 54.72 244 ALA A CA 1
ATOM 1940 C C . ALA A 1 244 ? -6.182 -34.327 -13.903 1.00 54.72 244 ALA A C 1
ATOM 1942 O O . ALA A 1 244 ? -7.014 -33.431 -13.855 1.00 54.72 244 ALA A O 1
ATOM 1943 N N . SER A 1 245 ? -5.549 -34.771 -12.814 1.00 52.69 245 SER A N 1
ATOM 1944 C CA . SER A 1 245 ? -5.806 -34.265 -11.470 1.00 52.69 245 SER A CA 1
ATOM 1945 C C . SER A 1 245 ? -5.001 -32.996 -11.154 1.00 52.69 245 SER A C 1
ATOM 1947 O O . SER A 1 245 ? -5.116 -32.472 -10.060 1.00 52.69 245 SER A O 1
ATOM 1949 N N . PHE A 1 246 ? -4.164 -32.476 -12.064 1.00 47.66 246 PHE A N 1
ATOM 1950 C CA . PHE A 1 246 ? -3.364 -31.267 -11.798 1.00 47.66 246 PHE A CA 1
ATOM 1951 C C . PHE A 1 246 ? -4.181 -29.966 -11.742 1.00 47.66 246 PHE A C 1
ATOM 1953 O O . PHE A 1 246 ? -3.658 -28.966 -11.251 1.00 47.66 246 PHE A O 1
ATOM 1960 N N . MET A 1 247 ? -5.424 -29.982 -12.233 1.00 48.66 247 MET A N 1
ATOM 1961 C CA . MET A 1 247 ? -6.341 -28.834 -12.258 1.00 48.66 247 MET A CA 1
ATOM 1962 C C . MET A 1 247 ? -7.462 -28.924 -11.209 1.00 48.66 247 MET A C 1
ATOM 1964 O O . MET A 1 247 ? -8.318 -28.047 -11.181 1.00 48.66 247 MET A O 1
ATOM 1968 N N . ASP A 1 248 ? -7.495 -29.972 -10.378 1.00 49.47 248 ASP A N 1
ATOM 1969 C CA . ASP A 1 248 ? -8.566 -30.136 -9.390 1.00 49.47 248 ASP A CA 1
ATOM 1970 C C . ASP A 1 248 ? -8.343 -29.204 -8.172 1.00 49.47 248 ASP A C 1
ATOM 1972 O O . ASP A 1 248 ? -7.232 -29.148 -7.637 1.00 49.47 248 ASP A O 1
ATOM 1976 N N . PRO A 1 249 ? -9.375 -28.482 -7.699 1.00 43.12 249 PRO A N 1
ATOM 1977 C CA . PRO A 1 249 ? -9.265 -27.435 -6.671 1.00 43.12 249 PRO A CA 1
ATOM 1978 C C . PRO A 1 249 ? -9.097 -27.945 -5.224 1.00 43.12 249 PRO A C 1
ATOM 1980 O O . PRO A 1 249 ? -9.084 -27.149 -4.286 1.00 43.12 249 PRO A O 1
ATOM 1983 N N . SER A 1 250 ? -8.975 -29.258 -5.006 1.00 44.59 250 SER A N 1
ATOM 1984 C CA . SER A 1 250 ? -8.860 -29.849 -3.667 1.00 44.59 250 SER A CA 1
ATOM 1985 C C . SER A 1 250 ? -7.686 -30.824 -3.570 1.00 44.59 250 SER A C 1
ATOM 1987 O O . SER A 1 250 ? -7.854 -32.024 -3.804 1.00 44.59 250 SER A O 1
ATOM 1989 N N . PHE A 1 251 ? -6.504 -30.346 -3.177 1.00 51.56 251 PHE A N 1
ATOM 1990 C CA . PHE A 1 251 ? -5.403 -31.229 -2.789 1.00 51.56 251 PHE A CA 1
ATOM 1991 C C . PHE A 1 251 ? -4.851 -30.823 -1.431 1.00 51.56 251 PHE A C 1
ATOM 1993 O O . PHE A 1 251 ? -3.858 -30.108 -1.335 1.00 51.56 251 PHE A O 1
ATOM 2000 N N . SER A 1 252 ? -5.471 -31.338 -0.366 1.00 50.66 252 SER A N 1
ATOM 2001 C CA . SER A 1 252 ? -4.838 -31.316 0.949 1.00 50.66 252 SER A CA 1
ATOM 2002 C C . SER A 1 252 ? -3.892 -32.505 1.118 1.00 50.66 252 SER A C 1
ATOM 2004 O O . SER A 1 252 ? -4.097 -33.587 0.561 1.00 50.66 252 SER A O 1
ATOM 2006 N N . ASP A 1 253 ? -2.853 -32.281 1.917 1.00 48.59 253 ASP A N 1
ATOM 2007 C CA . ASP A 1 253 ? -1.902 -33.294 2.374 1.00 48.59 253 ASP A CA 1
ATOM 2008 C C . ASP A 1 253 ? -2.483 -34.211 3.469 1.00 48.59 253 ASP A C 1
ATOM 2010 O O . ASP A 1 253 ? -1.749 -35.009 4.050 1.00 48.59 253 ASP A O 1
ATOM 2014 N N . ASP A 1 254 ? -3.789 -34.117 3.749 1.00 44.91 254 ASP A N 1
ATOM 2015 C CA . ASP A 1 254 ? -4.465 -34.863 4.812 1.00 44.91 254 ASP A CA 1
ATOM 2016 C C . ASP A 1 254 ? -4.785 -36.308 4.385 1.00 44.91 254 ASP A C 1
ATOM 2018 O O . ASP A 1 254 ? -5.944 -36.724 4.398 1.00 44.91 254 ASP A O 1
ATOM 2022 N N . VAL A 1 255 ? -3.754 -37.068 3.993 1.00 39.03 255 VAL A N 1
ATOM 2023 C CA . VAL A 1 255 ? -3.676 -38.539 4.121 1.00 39.03 255 VAL A CA 1
ATOM 2024 C C . VAL A 1 255 ? -2.228 -38.952 4.362 1.00 39.03 255 VAL A C 1
ATOM 2026 O O . VAL A 1 255 ? -1.379 -38.696 3.474 1.00 39.03 255 VAL A O 1
#

Radius of gyration: 21.2 Å; chains: 1; bounding box: 45×60×59 Å